Protein AF-A0A423XBN5-F1 (afdb_monomer_lite)

Organism: NCBI:txid1230097

Structure (mmCIF, N/CA/C/O backbone):
data_AF-A0A423XBN5-F1
#
_entry.id   AF-A0A423XBN5-F1
#
loop_
_atom_site.group_PDB
_atom_site.id
_atom_site.type_symbol
_atom_site.label_atom_id
_atom_site.label_alt_id
_atom_site.label_comp_id
_atom_site.label_asym_id
_atom_site.label_entity_id
_atom_site.label_seq_id
_atom_site.pdbx_PDB_ins_code
_atom_site.Cartn_x
_atom_site.Cartn_y
_atom_site.Cartn_z
_atom_site.occupancy
_atom_site.B_iso_or_equiv
_atom_site.auth_seq_id
_atom_site.auth_comp_id
_atom_site.auth_asym_id
_atom_site.auth_atom_id
_atom_site.pdbx_PDB_model_num
ATOM 1 N N . MET A 1 1 ? -10.360 8.831 2.577 1.00 76.94 1 MET A N 1
ATOM 2 C CA . MET A 1 1 ? -9.236 8.070 3.173 1.00 76.94 1 MET A CA 1
ATOM 3 C C . MET A 1 1 ? -9.660 6.626 3.397 1.00 76.94 1 MET A C 1
ATOM 5 O O . MET A 1 1 ? -10.839 6.394 3.630 1.00 76.94 1 MET A O 1
ATOM 9 N N . TYR A 1 2 ? -8.723 5.678 3.339 1.00 84.69 2 TYR A N 1
ATOM 10 C CA . TYR A 1 2 ? -9.009 4.245 3.494 1.00 84.69 2 TYR A CA 1
ATOM 11 C C . TYR A 1 2 ? -9.594 3.878 4.867 1.00 84.69 2 TYR A C 1
ATOM 13 O O . TYR A 1 2 ? -10.543 3.111 4.963 1.00 84.69 2 TYR A O 1
ATOM 21 N N . LEU A 1 3 ? -9.081 4.486 5.938 1.00 85.62 3 LEU A N 1
ATOM 22 C CA . LEU A 1 3 ? -9.581 4.240 7.291 1.00 85.62 3 LEU A CA 1
ATOM 23 C C . LEU A 1 3 ? -11.042 4.691 7.470 1.00 85.62 3 LEU A C 1
ATOM 25 O O . LEU A 1 3 ? -11.821 4.041 8.158 1.00 85.62 3 LEU A O 1
ATOM 29 N N . ARG A 1 4 ? -11.440 5.763 6.777 1.00 86.94 4 ARG A N 1
ATOM 30 C CA . ARG A 1 4 ? -12.827 6.233 6.774 1.00 86.94 4 ARG A CA 1
ATOM 31 C C . ARG A 1 4 ? -13.761 5.229 6.099 1.00 86.94 4 ARG A C 1
ATOM 33 O O . ARG A 1 4 ? -14.793 4.895 6.668 1.00 86.94 4 ARG A O 1
ATOM 40 N N . SER A 1 5 ? -13.374 4.691 4.940 1.00 85.25 5 SER A N 1
ATOM 41 C CA . SER A 1 5 ? -14.196 3.685 4.251 1.00 85.25 5 SER A CA 1
ATOM 42 C C . SER A 1 5 ? -14.297 2.376 5.037 1.00 85.25 5 SER A C 1
ATOM 44 O O . SER A 1 5 ? -15.307 1.682 4.957 1.00 85.25 5 SER A O 1
ATOM 46 N N . LEU A 1 6 ? -13.279 2.065 5.839 1.00 85.50 6 LEU A N 1
ATOM 47 C CA . LEU A 1 6 ? -13.296 0.983 6.817 1.00 85.50 6 LEU A CA 1
ATOM 48 C C . LEU A 1 6 ? -14.379 1.178 7.888 1.00 85.50 6 LEU A C 1
ATOM 50 O O . LEU A 1 6 ? -15.188 0.281 8.118 1.00 85.50 6 LEU A O 1
ATOM 54 N N . VAL A 1 7 ? -14.425 2.361 8.501 1.00 86.31 7 VAL A N 1
ATOM 55 C CA . VAL A 1 7 ? -15.420 2.707 9.530 1.00 86.31 7 VAL A CA 1
ATOM 56 C C . VAL A 1 7 ? -16.837 2.758 8.951 1.00 86.31 7 VAL A C 1
ATOM 58 O O . VAL A 1 7 ? -17.768 2.244 9.566 1.00 86.31 7 VAL A O 1
ATOM 61 N N . GLU A 1 8 ? -17.005 3.313 7.749 1.00 85.81 8 GLU A N 1
ATOM 62 C CA . GLU A 1 8 ? -18.297 3.384 7.050 1.00 85.81 8 GLU A CA 1
ATOM 63 C C . GLU A 1 8 ? -18.864 1.998 6.705 1.00 85.81 8 GLU A C 1
ATOM 65 O O . GLU A 1 8 ? -20.078 1.803 6.700 1.00 85.81 8 GLU A O 1
ATOM 70 N N . GLN A 1 9 ? -17.999 1.019 6.429 1.00 83.25 9 GLN A N 1
ATOM 71 C CA . GLN A 1 9 ? -18.400 -0.357 6.110 1.00 83.25 9 GLN A CA 1
ATOM 72 C C . GLN A 1 9 ? -18.601 -1.235 7.354 1.00 83.25 9 GLN A C 1
ATOM 74 O O . GLN A 1 9 ? -19.059 -2.378 7.231 1.00 83.25 9 GLN A O 1
ATOM 79 N N . CYS A 1 10 ? -18.262 -0.730 8.540 1.00 82.75 10 CYS A N 1
ATOM 80 C CA . CYS A 1 10 ? -18.387 -1.468 9.784 1.00 82.75 10 CYS A CA 1
ATOM 81 C C . CYS A 1 10 ? -19.853 -1.534 10.239 1.00 82.75 10 CYS A C 1
ATOM 83 O O . CYS A 1 10 ? -20.560 -0.529 10.283 1.00 82.75 10 CYS A O 1
ATOM 85 N N . GLN A 1 11 ? -20.313 -2.736 10.594 1.00 81.00 11 GLN A N 1
ATOM 86 C CA . GLN A 1 11 ? -21.672 -2.942 11.110 1.00 81.00 11 GLN A CA 1
ATOM 87 C C . GLN A 1 11 ? -21.771 -2.700 12.620 1.00 81.00 11 GLN A C 1
ATOM 89 O O . GLN A 1 11 ? -22.852 -2.395 13.126 1.00 81.00 11 GLN A O 1
ATOM 94 N N . ALA A 1 12 ? -20.662 -2.852 13.346 1.00 83.06 12 ALA A N 1
ATOM 95 C CA . ALA A 1 12 ? -20.623 -2.630 14.783 1.00 83.06 12 ALA A CA 1
ATOM 96 C C . ALA A 1 12 ? -20.688 -1.122 15.096 1.00 83.06 12 ALA A C 1
ATOM 98 O O . ALA A 1 12 ? -20.141 -0.325 14.333 1.00 83.06 12 ALA A O 1
ATOM 99 N N . PRO A 1 13 ? -21.340 -0.710 16.201 1.00 84.00 13 PRO A N 1
ATOM 100 C CA . PRO A 1 13 ? -21.403 0.688 16.622 1.00 84.00 13 PRO A CA 1
ATOM 101 C C . PRO A 1 13 ? -20.045 1.129 17.185 1.00 84.00 13 PRO A C 1
ATOM 103 O O . PRO A 1 13 ? -19.829 1.137 18.392 1.00 84.00 13 PRO A O 1
ATOM 106 N N . ILE A 1 14 ? -19.118 1.464 16.290 1.00 85.56 14 ILE A N 1
ATOM 107 C CA . ILE A 1 14 ? -17.750 1.878 16.609 1.00 85.56 14 ILE A CA 1
ATOM 108 C C . ILE A 1 14 ? -17.573 3.376 16.338 1.00 85.56 14 ILE A C 1
ATOM 110 O O . ILE A 1 14 ? -18.011 3.882 15.297 1.00 85.56 14 ILE A O 1
ATOM 114 N N . ALA A 1 15 ? -16.894 4.060 17.261 1.00 88.38 15 ALA A N 1
ATOM 115 C CA . ALA A 1 15 ? -16.370 5.412 17.100 1.00 88.38 15 ALA A CA 1
ATOM 116 C C . ALA A 1 15 ? -14.836 5.369 17.086 1.00 88.38 15 ALA A C 1
ATOM 118 O O . ALA A 1 15 ? -14.210 5.033 18.091 1.00 88.38 15 ALA A O 1
ATOM 119 N N . LEU A 1 16 ? -14.229 5.708 15.950 1.00 88.81 16 LEU A N 1
ATOM 120 C CA . LEU A 1 16 ? -12.785 5.678 15.743 1.00 88.81 16 LEU A CA 1
ATOM 121 C C . LEU A 1 16 ? -12.204 7.094 15.835 1.00 88.81 16 LEU A C 1
ATOM 123 O O . LEU A 1 16 ? -12.547 7.966 15.045 1.00 88.81 16 LEU A O 1
ATOM 127 N N . SER A 1 17 ? -11.305 7.328 16.784 1.00 89.38 17 SER A N 1
ATOM 128 C CA . SER A 1 17 ? -10.482 8.536 16.859 1.00 89.38 17 SER A CA 1
ATOM 129 C C . SER A 1 17 ? -9.126 8.264 16.225 1.00 89.38 17 SER A C 1
ATOM 131 O O . SER A 1 17 ? -8.341 7.501 16.782 1.00 89.38 17 SER A O 1
ATOM 133 N N . TYR A 1 18 ? -8.854 8.888 15.087 1.00 89.50 18 TYR A N 1
ATOM 134 C CA . TYR A 1 18 ? -7.586 8.803 14.379 1.00 89.50 18 TYR A CA 1
ATOM 135 C C . TYR A 1 18 ? -6.652 9.942 14.800 1.00 89.50 18 TYR A C 1
ATOM 137 O O . TYR A 1 18 ? -7.002 11.119 14.691 1.00 89.50 18 TYR A O 1
ATOM 145 N N . ILE A 1 19 ? -5.465 9.580 15.278 1.00 88.00 19 ILE A N 1
ATOM 146 C CA . ILE A 1 19 ? -4.375 10.493 15.613 1.00 88.00 19 ILE A CA 1
ATOM 147 C C . ILE A 1 19 ? -3.223 10.175 14.650 1.00 88.00 19 ILE A C 1
ATOM 149 O O . ILE A 1 19 ? -2.601 9.113 14.762 1.00 88.00 19 ILE A O 1
ATOM 153 N N . PRO A 1 20 ? -2.964 11.033 13.652 1.00 85.44 20 PRO A N 1
ATOM 154 C CA . PRO A 1 20 ? -1.831 10.840 12.762 1.00 85.44 20 PRO A CA 1
ATOM 155 C C . PRO A 1 20 ? -0.520 11.085 13.516 1.00 85.44 20 PRO A C 1
ATOM 157 O O . PRO A 1 20 ? -0.489 11.820 14.500 1.00 85.44 20 PRO A O 1
ATOM 160 N N . SER A 1 21 ? 0.572 10.506 13.015 1.00 79.69 21 SER A N 1
ATOM 161 C CA . SER A 1 21 ? 1.914 10.791 13.535 1.00 79.69 21 SER A CA 1
ATOM 162 C C . SER A 1 21 ? 2.190 12.292 13.501 1.00 79.69 21 SER A C 1
ATOM 164 O O . SER A 1 21 ? 1.845 12.948 12.517 1.00 79.69 21 SER A O 1
ATOM 166 N N . GLU A 1 22 ? 2.827 12.826 14.546 1.00 68.25 22 GLU A N 1
ATOM 167 C CA . GLU A 1 22 ? 3.092 14.265 14.719 1.00 68.25 22 GLU A CA 1
ATOM 168 C C . GLU A 1 22 ? 3.771 14.898 13.493 1.00 68.25 22 GLU A C 1
ATOM 170 O O . GLU A 1 22 ? 3.475 16.033 13.123 1.00 68.25 22 GLU A O 1
ATOM 175 N N . ALA A 1 23 ? 4.594 14.124 12.778 1.00 59.12 23 ALA A N 1
ATOM 176 C CA . ALA A 1 23 ? 5.247 14.542 11.538 1.00 59.12 23 ALA A CA 1
ATOM 177 C C . ALA A 1 23 ? 4.274 14.871 10.383 1.00 59.12 23 ALA A C 1
ATOM 179 O O . ALA A 1 23 ? 4.658 15.543 9.429 1.00 59.12 23 ALA A O 1
ATOM 180 N N . ALA A 1 24 ? 3.028 14.394 10.436 1.00 59.25 24 ALA A N 1
ATOM 181 C CA . ALA A 1 24 ? 2.017 14.616 9.405 1.00 59.25 24 ALA A CA 1
ATOM 182 C C . ALA A 1 24 ? 1.193 15.901 9.617 1.00 59.25 24 ALA A C 1
ATOM 184 O O . ALA A 1 24 ? 0.443 16.271 8.717 1.00 59.25 24 ALA A O 1
ATOM 185 N N . GLY A 1 25 ? 1.304 16.577 10.771 1.00 57.03 25 GLY A N 1
ATOM 186 C CA . GLY A 1 25 ? 0.686 17.890 11.029 1.00 57.03 25 GLY A CA 1
ATOM 187 C C . GLY A 1 25 ? -0.851 17.956 10.953 1.00 57.03 25 GLY A C 1
ATOM 188 O O . GLY A 1 25 ? -1.412 19.050 10.983 1.00 57.03 25 GLY A O 1
ATOM 189 N N . LEU A 1 26 ? -1.548 16.820 10.833 1.00 65.88 26 LEU A N 1
ATOM 190 C CA . LEU A 1 26 ? -3.012 16.763 10.811 1.00 65.88 26 LEU A CA 1
ATOM 191 C C . LEU A 1 26 ? -3.579 16.681 12.236 1.00 65.88 26 LEU A C 1
ATOM 193 O O . LEU A 1 26 ? -3.065 15.962 13.088 1.00 65.88 26 LEU A O 1
ATOM 197 N N . GLY A 1 27 ? -4.682 17.393 12.478 1.00 70.88 27 GLY A N 1
ATOM 198 C CA . GLY A 1 27 ? -5.435 17.295 13.728 1.00 70.88 27 GLY A CA 1
ATOM 199 C C . GLY A 1 27 ? -6.127 15.938 13.903 1.00 70.88 27 GLY A C 1
ATOM 200 O O . GLY A 1 27 ? -6.322 15.188 12.945 1.00 70.88 27 GLY A O 1
ATOM 201 N N . LYS A 1 28 ? -6.527 15.639 15.143 1.00 82.00 28 LYS A N 1
ATOM 202 C CA . LYS A 1 28 ? -7.303 14.443 15.500 1.00 82.00 28 LYS A CA 1
ATOM 203 C C . LYS A 1 28 ? -8.601 14.379 14.684 1.00 82.00 28 LYS A C 1
ATOM 205 O O . LYS A 1 28 ? -9.403 15.310 14.731 1.00 82.00 28 LYS A O 1
ATOM 210 N N . GLU A 1 29 ? -8.832 13.270 13.988 1.00 86.00 29 GLU A N 1
ATOM 211 C CA . GLU A 1 29 ? -10.041 13.043 13.187 1.00 86.00 29 GLU A CA 1
ATOM 212 C C . GLU A 1 29 ? -10.951 12.021 13.879 1.00 86.00 29 GLU A C 1
ATOM 214 O O . GLU A 1 29 ? -10.527 10.912 14.200 1.00 86.00 29 GLU A O 1
ATOM 219 N N . LEU A 1 30 ? -12.216 12.379 14.110 1.00 86.06 30 LEU A N 1
ATOM 220 C CA . LEU A 1 30 ? -13.228 11.460 14.632 1.00 86.06 30 LEU A CA 1
ATOM 221 C C . LEU A 1 30 ? -14.049 10.886 13.471 1.00 86.06 30 LEU A C 1
ATOM 223 O O . LEU A 1 30 ? -14.651 11.630 12.700 1.00 86.06 30 LEU A O 1
ATOM 227 N N . MET A 1 31 ? -14.103 9.562 13.375 1.00 87.25 31 MET A N 1
ATOM 228 C CA . MET A 1 31 ? -14.879 8.821 12.386 1.00 87.25 31 MET A CA 1
ATOM 229 C C . MET A 1 31 ? -15.925 7.964 13.101 1.00 87.25 31 MET A C 1
ATOM 231 O O . MET A 1 31 ? -15.601 7.211 14.020 1.00 87.25 31 MET A O 1
ATOM 235 N N . LEU A 1 32 ? -17.183 8.056 12.673 1.00 85.25 32 LEU A N 1
ATOM 236 C CA . LEU A 1 32 ? -18.297 7.313 13.261 1.00 85.25 32 LEU A CA 1
ATOM 237 C C . LEU A 1 32 ? -18.845 6.305 12.255 1.00 85.25 32 LEU A C 1
ATOM 239 O O . LEU A 1 32 ? -19.061 6.633 11.089 1.00 85.25 32 LEU A O 1
ATOM 243 N N . SER A 1 33 ? -19.069 5.075 12.714 1.00 85.56 33 SER A N 1
ATOM 244 C CA . SER A 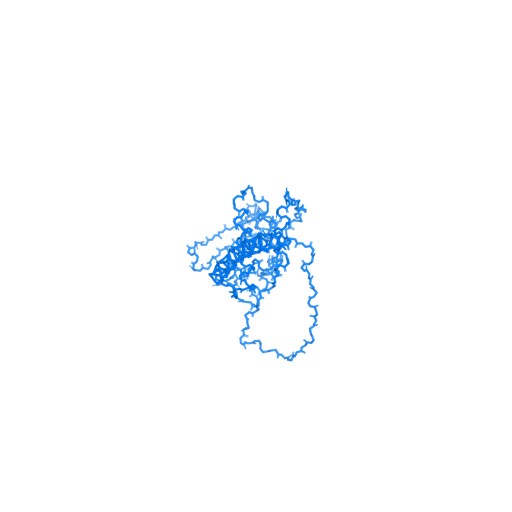1 33 ? -19.767 4.062 11.919 1.00 85.56 33 SER A CA 1
ATOM 245 C C . SER A 1 33 ? -21.254 4.419 11.754 1.00 85.56 33 SER A C 1
ATOM 247 O O . SER A 1 33 ? -21.827 5.093 12.620 1.00 85.56 33 SER A O 1
ATOM 249 N N . PRO A 1 34 ? -21.933 3.931 10.698 1.00 82.94 34 PRO A N 1
ATOM 250 C CA . PRO A 1 34 ? -23.360 4.191 10.491 1.00 82.94 34 PRO A CA 1
ATOM 251 C C . PRO A 1 34 ? -24.216 3.751 11.687 1.00 82.94 34 PRO A C 1
ATOM 253 O O . PRO A 1 34 ? -25.130 4.460 12.104 1.00 82.94 34 PRO A O 1
ATOM 256 N N . SER A 1 35 ? -23.868 2.612 12.293 1.00 79.50 35 SER A N 1
ATOM 257 C CA . SER A 1 35 ? -24.536 2.081 13.483 1.00 79.50 35 SER A CA 1
ATOM 258 C C . SER A 1 35 ? -24.299 2.939 14.731 1.00 79.50 35 SER A C 1
ATOM 260 O O . SER A 1 35 ? -25.193 3.033 15.570 1.00 79.50 35 SER A O 1
ATOM 262 N N . ALA A 1 36 ? -23.134 3.587 14.859 1.00 79.12 36 ALA A N 1
ATOM 263 C CA . ALA A 1 36 ? -22.848 4.499 15.968 1.00 79.12 36 ALA A CA 1
ATOM 264 C C . ALA A 1 36 ? -23.646 5.808 15.866 1.00 79.12 36 ALA A C 1
ATOM 266 O O . ALA A 1 36 ? -24.116 6.294 16.885 1.00 79.12 36 ALA A O 1
ATOM 267 N N . ASN A 1 37 ? -23.881 6.328 14.654 1.00 75.38 37 ASN A N 1
ATOM 268 C CA . ASN A 1 37 ? -24.710 7.528 14.459 1.00 75.38 37 ASN A CA 1
ATOM 269 C C . ASN A 1 37 ? -26.179 7.321 14.863 1.00 75.38 37 ASN A C 1
ATOM 271 O O . ASN A 1 37 ? -26.868 8.279 15.195 1.00 75.38 37 ASN A O 1
ATOM 275 N N . SER A 1 38 ? -26.666 6.078 14.814 1.00 70.75 38 SER A N 1
ATOM 276 C CA . SER A 1 38 ? -28.059 5.737 15.134 1.00 70.75 38 SER A CA 1
ATOM 277 C C . SER A 1 38 ? -28.329 5.479 16.622 1.00 70.75 38 SER A C 1
ATOM 279 O O . SER A 1 38 ? -29.489 5.421 17.026 1.00 70.75 38 SER A O 1
ATOM 281 N N . LYS A 1 39 ? -27.285 5.302 17.441 1.00 69.00 39 LYS A N 1
ATOM 282 C CA . LYS A 1 39 ? -27.403 4.960 18.866 1.00 69.00 39 LYS A CA 1
ATOM 283 C C . LYS A 1 39 ? -27.000 6.143 19.749 1.00 69.00 39 LYS A C 1
ATOM 285 O O . LYS A 1 39 ? -26.060 6.862 19.432 1.00 69.00 39 LYS A O 1
ATOM 290 N N . GLN A 1 40 ? -27.681 6.313 20.885 1.00 59.09 40 GLN A N 1
ATOM 291 C CA . GLN A 1 40 ? -27.188 7.168 21.972 1.00 59.09 40 GLN A CA 1
ATOM 292 C C . GLN A 1 40 ? -25.891 6.581 22.570 1.00 59.09 40 GLN A C 1
ATOM 294 O O . GLN A 1 40 ? -25.678 5.368 22.529 1.00 59.09 40 GLN A O 1
ATOM 299 N N . ASP A 1 41 ? -25.032 7.464 23.098 1.00 62.28 41 ASP A N 1
ATOM 300 C CA . ASP A 1 41 ? -23.603 7.274 23.447 1.00 62.28 41 ASP A CA 1
ATOM 301 C C . ASP A 1 41 ? -23.287 6.045 24.338 1.00 62.28 41 ASP A C 1
ATOM 303 O O . ASP A 1 41 ? -22.158 5.562 24.350 1.00 62.28 41 ASP A O 1
ATOM 307 N N . ASP A 1 42 ? -24.284 5.476 25.022 1.00 64.75 42 ASP A N 1
ATOM 308 C CA . ASP A 1 42 ? -24.138 4.363 25.976 1.00 64.75 42 ASP A CA 1
ATOM 309 C C . ASP A 1 42 ? -23.813 2.999 25.319 1.00 64.75 42 ASP A C 1
ATOM 311 O O . ASP A 1 42 ? -23.352 2.063 25.966 1.00 64.75 42 ASP A O 1
ATOM 315 N N . GLY A 1 43 ? -24.011 2.872 24.000 1.00 70.12 43 GLY A N 1
ATOM 316 C CA . GLY A 1 43 ? -23.764 1.632 23.247 1.00 70.12 43 GLY A CA 1
ATOM 317 C C . GLY A 1 43 ? -22.607 1.683 22.245 1.00 70.12 43 GLY A C 1
ATOM 318 O O . GLY A 1 43 ? -22.480 0.756 21.439 1.00 70.12 43 GLY A O 1
ATOM 319 N N . VAL A 1 44 ? -21.823 2.767 22.223 1.00 81.19 44 VAL A N 1
ATOM 320 C CA . VAL A 1 44 ? -20.811 3.017 21.184 1.00 81.19 44 VAL A CA 1
ATOM 321 C C . VAL A 1 44 ? -19.416 2.627 21.672 1.00 81.19 44 VAL A C 1
ATOM 323 O O . VAL A 1 44 ? -18.864 3.201 22.610 1.00 81.19 44 VAL A O 1
ATOM 326 N N . GLU A 1 45 ? -18.801 1.660 20.997 1.00 86.88 45 GLU A N 1
ATOM 327 C CA . GLU A 1 45 ? -17.443 1.222 21.294 1.00 86.88 45 GLU A CA 1
ATOM 328 C C . GLU A 1 45 ? -16.425 2.245 20.753 1.00 86.88 45 GLU A C 1
ATOM 330 O O . GLU A 1 45 ? -16.262 2.413 19.543 1.00 86.88 45 GLU A O 1
ATOM 335 N N . LYS A 1 46 ? -15.716 2.938 21.652 1.00 87.81 46 LYS A N 1
ATOM 336 C CA . LYS A 1 46 ? -14.693 3.935 21.295 1.00 87.81 46 LYS A CA 1
ATOM 337 C C . LYS A 1 46 ? -13.330 3.261 21.077 1.00 87.81 46 LYS A C 1
ATOM 339 O O . LYS A 1 46 ? -12.855 2.527 21.944 1.00 87.81 46 LYS A O 1
ATOM 344 N N . ILE A 1 47 ? -12.703 3.521 19.928 1.00 88.56 47 ILE A N 1
ATOM 345 C CA . ILE A 1 47 ? -11.359 3.060 19.555 1.00 88.56 47 ILE A CA 1
ATOM 346 C C . ILE A 1 47 ? -10.505 4.284 19.235 1.00 88.56 47 ILE A C 1
ATOM 348 O O . ILE A 1 47 ? -10.845 5.084 18.372 1.00 88.56 47 ILE A O 1
ATOM 352 N N . ILE A 1 48 ? -9.373 4.420 19.911 1.00 89.44 48 ILE A N 1
ATOM 353 C CA . ILE A 1 48 ? -8.318 5.372 19.556 1.00 89.44 48 ILE A CA 1
ATOM 354 C C . ILE A 1 48 ? -7.264 4.626 18.747 1.00 89.44 48 ILE A C 1
ATOM 356 O O . ILE A 1 48 ? -6.750 3.607 19.219 1.00 89.44 48 ILE A O 1
ATOM 360 N N . PHE A 1 49 ? -6.992 5.134 17.548 1.00 90.06 49 PHE A N 1
ATOM 361 C CA . PHE A 1 49 ? -5.957 4.676 16.634 1.00 90.06 49 PHE A CA 1
ATOM 362 C C . PHE A 1 49 ? -4.920 5.781 16.475 1.00 90.06 49 PHE A C 1
ATOM 364 O O . PHE A 1 49 ? -5.234 6.864 15.982 1.00 90.06 49 PHE A O 1
ATOM 371 N N . GLU A 1 50 ? -3.693 5.493 16.872 1.00 90.69 50 GLU A N 1
ATOM 372 C CA . GLU A 1 50 ? -2.588 6.438 16.871 1.00 90.69 50 GLU A CA 1
ATOM 373 C C . GLU A 1 50 ? -1.426 5.879 16.052 1.00 90.69 50 GLU A C 1
ATOM 375 O O . GLU A 1 50 ? -1.031 4.723 16.214 1.00 90.69 50 GLU A O 1
ATOM 380 N N . VAL A 1 51 ? -0.876 6.694 15.152 1.00 90.38 51 VAL A N 1
ATOM 381 C CA . VAL A 1 51 ? 0.312 6.330 14.371 1.00 90.38 51 VAL A CA 1
ATOM 382 C C . VAL A 1 51 ? 1.543 6.897 15.064 1.00 90.38 51 VAL A C 1
ATOM 384 O O . VAL A 1 51 ? 1.775 8.100 15.026 1.00 90.38 51 VAL A O 1
ATOM 387 N N . LEU A 1 52 ? 2.359 6.028 15.654 1.00 88.00 52 LEU A N 1
ATOM 388 C CA . LEU A 1 52 ? 3.574 6.421 16.370 1.00 88.00 52 LEU A CA 1
ATOM 389 C C . LEU A 1 52 ? 4.709 6.751 15.393 1.00 88.00 52 LEU A C 1
ATOM 391 O O . LEU A 1 52 ? 5.411 7.744 15.560 1.00 88.00 52 LEU A O 1
ATOM 395 N N . ALA A 1 53 ? 4.861 5.948 14.336 1.00 86.94 53 ALA A N 1
ATOM 396 C CA . ALA A 1 53 ? 5.935 6.101 13.359 1.00 86.94 53 ALA A CA 1
ATOM 397 C C . ALA A 1 53 ? 5.386 6.315 11.936 1.00 86.94 53 ALA A C 1
ATOM 399 O O . ALA A 1 53 ? 4.610 5.486 11.454 1.00 86.94 53 ALA A O 1
ATOM 400 N N . PRO A 1 54 ? 5.851 7.338 11.188 1.00 85.50 54 PRO A N 1
ATOM 401 C CA . PRO A 1 54 ? 5.437 7.559 9.797 1.00 85.50 54 PRO A CA 1
ATOM 402 C C . PRO A 1 54 ? 5.750 6.384 8.858 1.00 85.50 54 PRO A C 1
ATOM 404 O O . PRO A 1 54 ? 5.089 6.216 7.834 1.00 85.50 54 PRO A O 1
ATOM 407 N N . ALA A 1 55 ? 6.725 5.540 9.217 1.00 85.31 55 ALA A N 1
ATOM 408 C CA . ALA A 1 55 ? 7.056 4.320 8.480 1.00 85.31 55 ALA A CA 1
ATOM 409 C C . ALA A 1 55 ? 5.864 3.352 8.357 1.00 85.31 55 ALA A C 1
ATOM 411 O O . ALA A 1 55 ? 5.824 2.550 7.427 1.00 85.31 55 ALA A O 1
ATOM 412 N N . PHE A 1 56 ? 4.867 3.449 9.245 1.00 87.56 56 PHE A N 1
ATOM 413 C CA . PHE A 1 56 ? 3.621 2.694 9.135 1.00 87.56 56 PHE A CA 1
ATOM 414 C C . PHE A 1 56 ? 2.953 2.869 7.763 1.00 87.56 56 PHE A C 1
ATOM 416 O O . PHE A 1 56 ? 2.530 1.887 7.155 1.00 87.56 56 PHE A O 1
ATOM 423 N N . TYR A 1 57 ? 2.896 4.098 7.236 1.00 87.12 57 TYR A N 1
ATOM 424 C CA . TYR A 1 57 ? 2.166 4.390 5.999 1.00 87.12 57 TYR A CA 1
ATOM 425 C C . TYR A 1 57 ? 2.747 3.671 4.780 1.00 87.12 57 TYR A C 1
ATOM 427 O O . TYR A 1 57 ? 2.000 3.235 3.906 1.00 87.12 57 TYR A O 1
ATOM 435 N N . THR A 1 58 ? 4.073 3.537 4.717 1.00 87.44 58 THR A N 1
ATOM 436 C CA . THR A 1 58 ? 4.744 2.821 3.629 1.00 87.44 58 THR A CA 1
ATOM 437 C C . THR A 1 58 ? 4.683 1.316 3.855 1.00 87.44 58 THR A C 1
ATOM 439 O O . THR A 1 58 ? 4.323 0.584 2.935 1.00 87.44 58 THR A O 1
ATOM 442 N N . ARG A 1 59 ? 4.943 0.851 5.085 1.00 86.94 59 ARG A N 1
ATOM 443 C CA . ARG A 1 59 ? 4.923 -0.575 5.457 1.00 86.94 59 ARG A CA 1
ATOM 444 C C . ARG A 1 59 ? 3.556 -1.219 5.251 1.00 86.94 59 ARG A C 1
ATOM 446 O O . ARG A 1 59 ? 3.493 -2.359 4.803 1.00 86.94 59 ARG A O 1
ATOM 453 N N . PHE A 1 60 ? 2.468 -0.490 5.500 1.00 87.75 60 PHE A N 1
ATOM 454 C CA . PHE A 1 60 ? 1.105 -1.007 5.360 1.00 87.75 60 PHE A CA 1
ATOM 455 C C . PHE A 1 60 ? 0.825 -1.594 3.960 1.00 87.75 60 PHE A C 1
ATOM 457 O O . PHE A 1 60 ? 0.170 -2.625 3.836 1.00 87.75 60 PHE A O 1
ATOM 464 N N . VAL A 1 61 ? 1.387 -0.994 2.902 1.00 87.00 61 VAL A N 1
ATOM 465 C CA . VAL A 1 61 ? 1.205 -1.413 1.495 1.00 87.00 61 VAL A CA 1
ATOM 466 C C . VAL A 1 61 ? 1.798 -2.799 1.198 1.00 87.00 61 VAL A C 1
ATOM 468 O O . VAL A 1 61 ? 1.318 -3.525 0.317 1.00 87.00 61 VAL A O 1
ATOM 471 N N . PHE A 1 62 ? 2.836 -3.182 1.940 1.00 84.88 62 PHE A N 1
ATOM 472 C CA . PHE A 1 62 ? 3.544 -4.447 1.764 1.00 84.88 62 PHE A CA 1
ATOM 473 C C . PHE A 1 62 ? 2.799 -5.644 2.364 1.00 84.88 62 PHE A C 1
ATOM 475 O O . PHE A 1 62 ? 3.116 -6.789 2.041 1.00 84.88 62 PHE A O 1
ATOM 482 N N . TYR A 1 63 ? 1.792 -5.413 3.206 1.00 83.31 63 TYR A N 1
ATOM 483 C CA . TYR A 1 63 ? 0.970 -6.487 3.749 1.00 83.31 63 TYR A CA 1
ATOM 484 C C . TYR A 1 63 ? -0.133 -6.899 2.768 1.00 83.31 63 TYR A C 1
ATOM 486 O O . TYR A 1 63 ? -0.736 -6.077 2.076 1.00 83.31 63 TYR A O 1
ATOM 494 N N . ALA A 1 64 ? -0.410 -8.204 2.709 1.00 80.06 64 ALA A N 1
ATOM 495 C CA . ALA A 1 64 ? -1.486 -8.743 1.877 1.00 80.06 64 ALA A CA 1
ATOM 496 C C . ALA A 1 64 ? -2.864 -8.568 2.536 1.00 80.06 64 ALA A C 1
ATOM 498 O O . ALA A 1 64 ? -3.850 -8.312 1.848 1.00 80.06 64 ALA A O 1
ATOM 499 N N . HIS A 1 65 ? -2.919 -8.665 3.867 1.00 81.56 65 HIS A N 1
ATOM 500 C CA . HIS A 1 65 ? -4.150 -8.604 4.648 1.00 81.56 65 HIS A CA 1
ATOM 501 C C . HIS A 1 65 ? -4.097 -7.462 5.659 1.00 81.56 65 HIS A C 1
ATOM 503 O O . HIS A 1 65 ? -3.118 -7.340 6.394 1.00 81.56 65 HIS A O 1
ATOM 509 N N . ASP A 1 66 ? -5.183 -6.689 5.764 1.00 84.25 66 ASP A N 1
ATOM 510 C CA . ASP A 1 66 ? -5.282 -5.599 6.744 1.00 84.25 66 ASP A CA 1
ATOM 511 C C . ASP A 1 66 ? -5.062 -6.105 8.174 1.00 84.25 66 ASP A C 1
ATOM 513 O O . ASP A 1 66 ? -4.306 -5.512 8.931 1.00 84.25 66 ASP A O 1
ATOM 517 N N . LEU A 1 67 ? -5.706 -7.219 8.548 1.00 83.69 67 LEU A N 1
ATOM 518 C CA . LEU A 1 67 ? -5.590 -7.798 9.891 1.00 83.69 67 LEU A CA 1
ATOM 519 C C . LEU A 1 67 ? -4.138 -8.130 10.234 1.00 83.69 67 LEU A C 1
ATOM 521 O O . LEU A 1 67 ? -3.658 -7.759 11.302 1.00 83.69 67 LEU A O 1
ATOM 525 N N . GLU A 1 68 ? -3.432 -8.788 9.312 1.00 82.88 68 GLU A N 1
ATOM 526 C CA . GLU A 1 68 ? -2.015 -9.099 9.492 1.00 82.88 68 GLU A CA 1
ATOM 527 C C . GLU A 1 68 ? -1.184 -7.819 9.615 1.00 82.88 68 GLU A C 1
ATOM 529 O O . GLU A 1 68 ? -0.334 -7.744 10.502 1.00 82.88 68 GLU A O 1
ATOM 534 N N . ALA A 1 69 ? -1.462 -6.811 8.783 1.00 85.44 69 ALA A N 1
ATOM 535 C CA . ALA A 1 69 ? -0.789 -5.518 8.827 1.00 85.44 69 ALA A CA 1
ATOM 536 C C . ALA A 1 69 ? -0.947 -4.860 10.200 1.00 85.44 69 ALA A C 1
ATOM 538 O O . ALA A 1 69 ? 0.042 -4.552 10.856 1.00 85.44 69 ALA A O 1
ATOM 539 N N . PHE A 1 70 ? -2.183 -4.706 10.680 1.00 87.25 70 PHE A N 1
ATOM 540 C CA . PHE A 1 70 ? -2.455 -4.053 11.957 1.00 87.25 70 PHE A CA 1
ATOM 541 C C . PHE A 1 70 ? -1.866 -4.826 13.139 1.00 87.25 70 PHE A C 1
ATOM 543 O O . PHE A 1 70 ? -1.241 -4.214 13.999 1.00 87.25 70 PHE A O 1
ATOM 550 N N . PHE A 1 71 ? -2.001 -6.154 13.198 1.00 86.25 71 PHE A N 1
ATOM 551 C CA . PHE A 1 71 ? -1.439 -6.921 14.315 1.00 86.25 71 PHE A CA 1
ATOM 552 C C . PHE A 1 71 ? 0.092 -6.955 14.303 1.00 86.25 71 PHE A C 1
ATOM 554 O O . PHE A 1 71 ? 0.701 -6.850 15.369 1.00 86.25 71 PHE A O 1
ATOM 561 N N . SER A 1 72 ? 0.714 -7.068 13.127 1.00 84.25 72 SER A N 1
ATOM 562 C CA . SER A 1 72 ? 2.178 -7.051 13.006 1.00 84.25 72 SER A CA 1
ATOM 563 C C . SER A 1 72 ? 2.742 -5.674 13.353 1.00 84.25 72 SER A C 1
ATOM 565 O O . SER A 1 72 ? 3.725 -5.569 14.083 1.00 84.25 72 SER A O 1
ATOM 567 N N . GLU A 1 73 ? 2.099 -4.602 12.897 1.00 88.12 73 GLU A N 1
ATOM 568 C CA . GLU A 1 73 ? 2.537 -3.236 13.185 1.00 88.12 73 GLU A CA 1
ATOM 569 C C . GLU A 1 73 ? 2.272 -2.821 14.642 1.00 88.12 73 GLU A C 1
ATOM 571 O O . GLU A 1 73 ? 3.085 -2.103 15.218 1.00 88.12 73 GLU A O 1
ATOM 576 N N . LEU A 1 74 ? 1.202 -3.327 15.269 1.00 86.06 74 LEU A N 1
ATOM 577 C CA . LEU A 1 74 ? 0.888 -3.088 16.683 1.00 86.06 74 LEU A CA 1
ATOM 578 C C . LEU A 1 74 ? 1.817 -3.858 17.634 1.00 86.06 74 LEU A C 1
ATOM 580 O O . LEU A 1 74 ? 2.259 -3.302 18.632 1.00 86.06 74 LEU A O 1
ATOM 584 N N . ARG A 1 75 ? 2.066 -5.150 17.370 1.00 83.31 75 ARG A N 1
ATOM 585 C CA . ARG A 1 75 ? 2.770 -6.041 18.314 1.00 83.31 75 ARG A CA 1
ATOM 586 C C . ARG A 1 75 ? 4.246 -6.247 18.009 1.00 83.31 75 ARG A C 1
ATOM 588 O O . ARG A 1 75 ? 5.017 -6.445 18.938 1.00 83.31 75 ARG A O 1
ATOM 595 N N . GLU A 1 76 ? 4.624 -6.297 16.734 1.00 80.38 76 GLU A N 1
ATOM 596 C CA . GLU A 1 76 ? 6.003 -6.607 16.339 1.00 80.38 76 GLU A CA 1
ATOM 597 C C . GLU A 1 76 ? 6.797 -5.332 16.060 1.00 80.38 76 GLU A C 1
ATOM 599 O O . GLU A 1 76 ? 7.911 -5.181 16.545 1.00 80.38 76 GLU A O 1
ATOM 604 N N . SER A 1 77 ? 6.228 -4.416 15.272 1.00 78.62 77 SER A N 1
ATOM 605 C CA . SER A 1 77 ? 6.945 -3.223 14.797 1.00 78.62 77 SER A CA 1
ATOM 606 C C . SER A 1 77 ? 6.710 -1.983 15.665 1.00 78.62 77 SER A C 1
ATOM 608 O O . SER A 1 77 ? 7.440 -1.007 15.518 1.00 78.62 77 SER A O 1
ATOM 610 N N . CYS A 1 78 ? 5.705 -2.017 16.549 1.00 83.25 78 CYS A N 1
ATOM 611 C CA . CYS A 1 78 ? 5.298 -0.924 17.440 1.00 83.25 78 CYS A CA 1
ATOM 612 C C . CYS A 1 78 ? 5.170 0.440 16.733 1.00 83.25 78 CYS A C 1
ATOM 614 O O . CYS A 1 78 ? 5.492 1.481 17.301 1.00 83.25 78 CYS A O 1
ATOM 616 N N . THR A 1 79 ? 4.720 0.449 15.475 1.00 85.94 79 THR A N 1
ATOM 617 C CA . THR A 1 79 ? 4.575 1.684 14.682 1.00 85.94 79 THR A CA 1
ATOM 618 C C . THR A 1 79 ? 3.214 2.344 14.876 1.00 85.94 79 THR A C 1
ATOM 620 O O . THR A 1 79 ? 3.039 3.510 14.517 1.00 85.94 79 THR A O 1
ATOM 623 N N . ILE A 1 80 ? 2.261 1.614 15.458 1.00 89.75 80 ILE A N 1
ATOM 624 C CA . ILE A 1 80 ? 0.909 2.073 15.771 1.00 89.75 80 ILE A CA 1
ATOM 625 C C . ILE A 1 80 ? 0.541 1.706 17.207 1.00 89.75 80 ILE A C 1
ATOM 627 O O . ILE A 1 80 ? 0.997 0.696 17.739 1.00 89.75 80 ILE A O 1
ATOM 631 N N . SER A 1 81 ? -0.330 2.509 17.805 1.00 87.31 81 SER A N 1
ATOM 632 C CA . SER A 1 81 ? -0.956 2.270 19.101 1.00 87.31 81 SER A CA 1
ATOM 633 C C . SER A 1 81 ? -2.469 2.204 18.915 1.00 87.31 81 SER A C 1
ATOM 635 O O . SER A 1 81 ? -3.081 3.056 18.265 1.00 87.31 81 SER A O 1
ATOM 637 N N . VAL A 1 82 ? -3.087 1.156 19.461 1.00 88.44 82 VAL A N 1
ATOM 638 C CA . VAL A 1 82 ? -4.540 0.972 19.430 1.00 88.44 82 VAL A CA 1
ATOM 639 C C . VAL A 1 82 ? -5.027 0.653 20.833 1.00 88.44 82 VAL A C 1
ATOM 641 O O . VAL A 1 82 ? -4.717 -0.399 21.384 1.00 88.44 82 VAL A O 1
ATOM 644 N N . SER A 1 83 ? -5.837 1.552 21.386 1.00 86.44 83 SER A N 1
ATOM 645 C CA . SER A 1 83 ? -6.401 1.437 22.745 1.00 86.44 83 SER A CA 1
ATOM 646 C C . SER A 1 83 ? -7.186 0.139 22.994 1.00 86.44 83 SER A C 1
ATOM 648 O O . SER A 1 83 ? -7.021 -0.486 24.036 1.00 86.44 83 SER A O 1
ATOM 650 N N . ARG A 1 84 ? -8.040 -0.283 22.048 1.00 85.44 84 ARG A N 1
ATOM 651 C CA . ARG A 1 84 ? -8.856 -1.510 22.141 1.00 85.44 84 ARG A CA 1
ATOM 652 C C . ARG A 1 84 ? -8.613 -2.422 20.942 1.00 85.44 84 ARG A C 1
ATOM 654 O O . ARG A 1 84 ? -9.431 -2.498 20.025 1.00 85.44 84 ARG A O 1
ATOM 661 N N . ALA A 1 85 ? -7.477 -3.117 20.954 1.00 83.31 85 ALA A N 1
ATOM 662 C CA . ALA A 1 85 ? -7.086 -4.031 19.880 1.00 83.31 85 ALA A CA 1
ATOM 663 C C . ALA A 1 85 ? -8.085 -5.187 19.662 1.00 83.31 85 ALA A C 1
ATOM 665 O O . ALA A 1 85 ? -8.224 -5.667 18.539 1.00 83.31 85 ALA A O 1
ATOM 666 N N . ASP A 1 86 ? -8.844 -5.574 20.692 1.00 84.56 86 ASP A N 1
ATOM 667 C CA . ASP A 1 86 ? -9.869 -6.631 20.621 1.00 84.56 86 ASP A CA 1
ATOM 668 C C . ASP A 1 86 ? -11.014 -6.296 19.652 1.00 84.56 86 ASP A C 1
ATOM 670 O O . ASP A 1 86 ? -11.738 -7.177 19.187 1.00 84.56 86 ASP A O 1
ATOM 674 N N . LEU A 1 87 ? -11.182 -5.010 19.330 1.00 83.94 87 LEU A N 1
ATOM 675 C CA . LEU A 1 87 ? -12.222 -4.513 18.436 1.00 83.94 87 LEU A CA 1
ATOM 676 C C . LEU A 1 87 ? -11.742 -4.339 16.988 1.00 83.94 87 LEU A C 1
ATOM 678 O O . LEU A 1 87 ? -12.570 -4.168 16.093 1.00 83.94 87 LEU A O 1
ATOM 682 N N . LEU A 1 88 ? -10.431 -4.438 16.727 1.00 83.06 88 LEU A N 1
ATOM 683 C CA . LEU A 1 88 ? -9.873 -4.370 15.370 1.00 83.06 88 LEU A CA 1
ATOM 684 C C . LEU A 1 88 ? -10.468 -5.429 14.435 1.00 83.06 88 LEU A C 1
ATOM 686 O O . LEU A 1 88 ? -10.834 -5.070 13.316 1.00 83.06 88 LEU A O 1
ATOM 690 N N . PRO A 1 89 ? -10.651 -6.698 14.854 1.00 83.94 89 PRO A N 1
ATOM 691 C CA . PRO A 1 89 ? -11.332 -7.672 14.018 1.00 83.94 89 PRO A CA 1
ATOM 692 C C . PRO A 1 89 ? -12.730 -7.205 13.612 1.00 83.94 8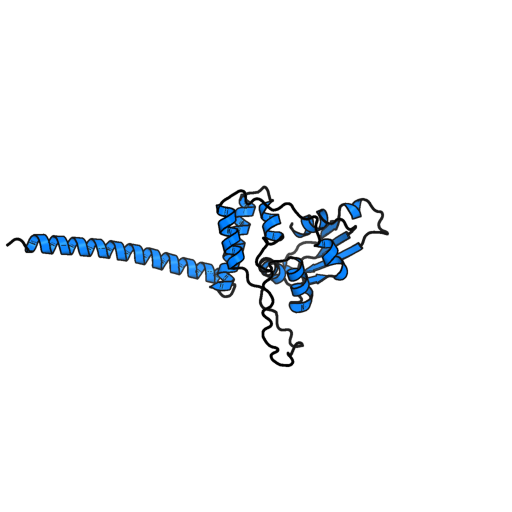9 PRO A C 1
ATOM 694 O O . PRO A 1 89 ? -13.069 -7.296 12.440 1.00 83.94 89 PRO A O 1
ATOM 697 N N . LYS A 1 90 ? -13.519 -6.619 14.523 1.00 83.50 90 LYS A N 1
ATOM 698 C CA . LYS A 1 90 ? -14.870 -6.119 14.203 1.00 83.50 90 LYS A CA 1
ATOM 699 C C . LYS A 1 90 ? -14.854 -4.961 13.198 1.00 83.50 90 LYS A C 1
ATOM 701 O O . LYS A 1 90 ? -15.778 -4.836 12.398 1.00 83.50 90 LYS A O 1
ATOM 706 N N . LEU A 1 91 ? -13.815 -4.125 13.230 1.00 81.06 91 LEU A N 1
ATOM 707 C CA . LEU A 1 91 ? -13.623 -3.032 12.274 1.00 81.06 91 LEU A CA 1
ATOM 708 C C . LEU A 1 91 ? -13.231 -3.551 10.878 1.00 81.06 91 LEU A C 1
ATOM 710 O O . LEU A 1 91 ? -13.641 -2.989 9.866 1.00 81.06 91 LEU A O 1
ATOM 714 N N . LEU A 1 92 ? -12.439 -4.624 10.826 1.00 78.81 92 LEU A N 1
ATOM 715 C CA . LEU A 1 92 ? -11.831 -5.152 9.600 1.00 78.81 92 LEU A CA 1
ATOM 716 C C . LEU A 1 92 ? -12.636 -6.290 8.955 1.00 78.81 92 LEU A C 1
ATOM 718 O O . LEU A 1 92 ? -12.518 -6.508 7.748 1.00 78.81 92 LEU A O 1
ATOM 722 N N . PHE A 1 93 ? -13.476 -6.994 9.720 1.00 73.62 93 PHE A N 1
ATOM 723 C CA . PHE A 1 93 ? -14.467 -7.942 9.211 1.00 73.62 93 PHE A CA 1
ATOM 724 C C . PHE A 1 93 ? -15.625 -7.169 8.581 1.00 73.62 93 PHE A C 1
ATOM 726 O O . PHE A 1 93 ? -16.658 -6.886 9.187 1.00 73.62 93 PHE A O 1
ATOM 733 N N . ARG A 1 94 ? -15.406 -6.787 7.327 1.00 68.75 94 ARG A N 1
ATOM 734 C CA . ARG A 1 94 ? -16.377 -6.080 6.496 1.00 68.75 94 ARG A CA 1
ATOM 735 C C . ARG A 1 94 ? -17.399 -7.055 5.924 1.00 68.75 94 ARG A C 1
ATOM 737 O O . ARG A 1 94 ? -17.174 -8.265 5.871 1.00 68.75 94 ARG A O 1
ATOM 744 N N . ARG A 1 95 ? -18.507 -6.511 5.408 1.00 58.62 95 ARG A N 1
ATOM 745 C CA . ARG A 1 95 ? -19.353 -7.264 4.469 1.00 58.62 95 ARG A CA 1
ATOM 746 C C . ARG A 1 95 ? -18.463 -7.793 3.340 1.00 58.62 95 ARG A C 1
ATOM 748 O O . ARG A 1 95 ? -17.641 -7.013 2.857 1.00 58.62 95 ARG A O 1
ATOM 755 N N . PRO A 1 96 ? -18.608 -9.066 2.925 1.00 52.91 96 PRO A N 1
ATOM 756 C CA . PRO A 1 96 ? -17.844 -9.605 1.813 1.00 52.91 96 PRO A CA 1
ATOM 757 C C . PRO A 1 96 ? -18.110 -8.726 0.599 1.00 52.91 96 PRO A C 1
ATOM 759 O O . PRO A 1 96 ? -19.213 -8.678 0.056 1.00 52.91 96 PRO A O 1
ATOM 762 N N . THR A 1 97 ? -17.106 -7.944 0.235 1.00 49.97 97 THR A N 1
ATOM 763 C CA . THR A 1 97 ? -17.177 -7.066 -0.909 1.00 49.97 97 THR A CA 1
ATOM 764 C C . THR A 1 97 ? -17.175 -7.942 -2.148 1.00 49.97 97 THR A C 1
ATOM 766 O O . THR A 1 97 ? -16.296 -8.788 -2.310 1.00 49.97 97 THR A O 1
ATOM 769 N N . THR A 1 98 ? -18.187 -7.756 -2.996 1.00 49.00 98 THR A N 1
ATOM 770 C CA . THR A 1 98 ? -18.313 -8.405 -4.304 1.00 49.00 98 THR A CA 1
ATOM 771 C C . THR A 1 98 ? -16.965 -8.409 -5.013 1.00 49.00 98 THR A C 1
ATOM 773 O O . THR A 1 98 ? -16.277 -7.377 -5.029 1.00 49.00 98 THR A O 1
ATOM 776 N N . ALA A 1 99 ? -16.587 -9.591 -5.514 1.00 50.38 99 ALA A N 1
ATOM 777 C CA . ALA A 1 99 ? -15.335 -9.830 -6.214 1.00 50.38 99 ALA A CA 1
ATOM 778 C C . ALA A 1 99 ? -15.126 -8.705 -7.228 1.00 50.38 99 ALA A C 1
ATOM 780 O O . ALA A 1 99 ? -15.980 -8.462 -8.077 1.00 50.38 99 ALA A O 1
ATOM 781 N N . LEU A 1 100 ? -14.048 -7.944 -7.046 1.00 53.44 100 LEU A N 1
ATOM 782 C CA . LEU A 1 100 ? -13.740 -6.842 -7.937 1.00 53.44 100 LEU A CA 1
ATOM 783 C C . LEU A 1 100 ? -13.487 -7.401 -9.333 1.00 53.44 100 LEU A C 1
ATOM 785 O O . LEU A 1 100 ? -12.501 -8.103 -9.548 1.00 53.44 100 LEU A O 1
ATOM 789 N N . GLU A 1 101 ? -14.349 -7.043 -10.275 1.00 53.25 101 GLU A N 1
ATOM 790 C CA . GLU A 1 101 ? -14.048 -7.179 -11.689 1.00 53.25 101 GLU A CA 1
ATOM 791 C C . GLU A 1 101 ? -12.954 -6.163 -12.026 1.00 53.25 101 GLU A C 1
ATOM 793 O O . GLU A 1 101 ? -13.148 -4.947 -11.935 1.00 53.25 101 GLU A O 1
ATOM 798 N N . ALA A 1 102 ? -11.758 -6.653 -12.349 1.00 54.59 102 ALA A N 1
ATOM 799 C CA . ALA A 1 102 ? -10.700 -5.820 -12.896 1.00 54.59 102 ALA A CA 1
ATOM 800 C C . ALA A 1 102 ? -11.171 -5.298 -14.261 1.00 54.59 102 ALA A C 1
ATOM 802 O O . ALA A 1 102 ? -11.039 -5.975 -15.274 1.00 54.59 102 ALA A O 1
ATOM 803 N N . GLY A 1 103 ? -11.749 -4.095 -14.288 1.00 60.19 103 GLY A N 1
ATOM 804 C CA . GLY A 1 103 ? -12.345 -3.518 -15.498 1.00 60.19 103 GLY A CA 1
ATOM 805 C C . GLY A 1 103 ? -11.350 -3.201 -16.624 1.00 60.19 103 GLY A C 1
ATOM 806 O O . GLY A 1 103 ? -11.770 -2.767 -17.692 1.00 60.19 103 GLY A O 1
ATOM 807 N N . SER A 1 104 ? -10.037 -3.381 -16.417 1.00 71.12 104 SER A N 1
ATOM 808 C CA . SER A 1 104 ? -9.015 -3.142 -17.441 1.00 71.12 104 SER A CA 1
ATOM 809 C C . SER A 1 104 ? -7.861 -4.156 -17.369 1.00 71.12 104 SER A C 1
ATOM 811 O O . SER A 1 104 ? -7.388 -4.511 -16.289 1.00 71.12 104 SER A O 1
ATOM 813 N N . LEU A 1 105 ? -7.358 -4.594 -18.529 1.00 76.44 105 LEU A N 1
ATOM 814 C CA . LEU A 1 105 ? -6.198 -5.498 -18.633 1.00 76.44 105 LEU A CA 1
ATOM 815 C C . LEU A 1 105 ? -4.923 -4.892 -18.034 1.00 76.44 105 LEU A C 1
ATOM 817 O O . LEU A 1 105 ? -4.078 -5.597 -17.488 1.00 76.44 105 LEU A O 1
ATOM 821 N N . VAL A 1 106 ? -4.791 -3.568 -18.120 1.00 80.19 106 VAL A N 1
ATOM 822 C CA . VAL A 1 106 ? -3.663 -2.840 -17.535 1.00 80.19 106 VAL A CA 1
ATOM 823 C C . VAL A 1 106 ? -3.709 -2.968 -16.016 1.00 80.19 106 VAL A C 1
ATOM 825 O O . VAL A 1 106 ? -2.685 -3.230 -15.394 1.00 80.19 106 VAL A O 1
ATOM 828 N N . ASP A 1 107 ? -4.896 -2.844 -15.422 1.00 78.44 107 ASP A N 1
ATOM 829 C CA . ASP A 1 107 ? -5.099 -3.012 -13.984 1.00 78.44 107 ASP A CA 1
ATOM 830 C C . ASP A 1 107 ? -4.634 -4.403 -13.565 1.00 78.44 107 ASP A C 1
ATOM 832 O O . ASP A 1 107 ? -3.811 -4.517 -12.662 1.00 78.44 107 ASP A O 1
ATOM 836 N N . TYR A 1 108 ? -5.081 -5.434 -14.283 1.00 80.44 108 TYR A N 1
ATOM 837 C CA . TYR A 1 108 ? -4.686 -6.816 -14.036 1.00 80.44 108 TYR A CA 1
ATOM 838 C C . TYR A 1 108 ? -3.160 -7.006 -14.032 1.00 80.44 108 TYR A C 1
ATOM 840 O O . TYR A 1 108 ? -2.619 -7.524 -13.058 1.00 80.44 108 TYR A O 1
ATOM 848 N N . LEU A 1 109 ? -2.449 -6.507 -15.053 1.00 84.38 109 LEU A N 1
ATOM 849 C CA . LEU A 1 109 ? -0.983 -6.600 -15.120 1.00 84.38 109 LEU A CA 1
ATOM 850 C C . LEU A 1 109 ? -0.292 -5.904 -13.939 1.00 84.38 109 LEU A C 1
ATOM 852 O O . LEU A 1 109 ? 0.654 -6.448 -13.369 1.00 84.38 109 LEU A O 1
ATOM 856 N N . TYR A 1 110 ? -0.761 -4.714 -13.549 1.00 81.75 110 TYR A N 1
ATOM 857 C CA . TYR A 1 110 ? -0.210 -4.009 -12.391 1.00 81.75 110 TYR A CA 1
ATOM 858 C C . TYR A 1 110 ? -0.463 -4.767 -11.088 1.00 81.75 110 TYR A C 1
ATOM 860 O O . TYR A 1 110 ? 0.446 -4.850 -10.266 1.00 81.75 110 TYR A O 1
ATOM 868 N N . PHE A 1 111 ? -1.663 -5.315 -10.881 1.00 78.06 111 PHE A N 1
ATOM 869 C CA . PHE A 1 111 ? -1.963 -6.074 -9.665 1.00 78.06 111 PHE A CA 1
ATOM 870 C C . PHE A 1 111 ? -1.199 -7.386 -9.602 1.00 78.06 111 PHE A C 1
ATOM 872 O O . PHE A 1 111 ? -0.757 -7.744 -8.516 1.00 78.06 111 PHE A O 1
ATOM 879 N N . GLU A 1 112 ? -0.968 -8.048 -10.734 1.00 81.69 112 GLU A N 1
ATOM 880 C CA . GLU A 1 112 ? -0.147 -9.257 -10.770 1.00 81.69 112 GLU A CA 1
ATOM 881 C C . GLU A 1 112 ? 1.323 -8.937 -10.465 1.00 81.69 112 GLU A C 1
ATOM 883 O O . GLU A 1 112 ? 1.953 -9.613 -9.653 1.00 81.69 112 GLU A O 1
ATOM 888 N N . ALA A 1 113 ? 1.854 -7.837 -11.012 1.00 83.25 113 ALA A N 1
ATOM 889 C CA . ALA A 1 113 ? 3.194 -7.361 -10.674 1.00 83.25 113 ALA A CA 1
ATOM 890 C C . ALA A 1 113 ? 3.311 -6.979 -9.187 1.00 83.25 113 ALA A C 1
ATOM 892 O O . ALA A 1 113 ? 4.258 -7.381 -8.515 1.00 83.25 113 ALA A O 1
ATOM 893 N N . ILE A 1 114 ? 2.335 -6.238 -8.651 1.00 83.25 114 ILE A N 1
ATOM 894 C CA . ILE A 1 114 ? 2.278 -5.866 -7.231 1.00 83.25 114 ILE A CA 1
ATOM 895 C C . ILE A 1 114 ? 2.184 -7.115 -6.353 1.00 83.25 114 ILE A C 1
ATOM 897 O O . ILE A 1 114 ? 2.895 -7.207 -5.358 1.00 83.25 114 ILE A O 1
ATOM 901 N N . ARG A 1 115 ? 1.353 -8.091 -6.726 1.00 79.44 115 ARG A N 1
ATOM 902 C CA . ARG A 1 115 ? 1.214 -9.370 -6.025 1.00 79.44 115 ARG A CA 1
ATOM 903 C C . ARG A 1 115 ? 2.543 -10.115 -5.981 1.00 79.44 115 ARG A C 1
ATOM 905 O O . ARG A 1 115 ? 2.951 -10.535 -4.904 1.00 79.44 115 ARG A O 1
ATOM 912 N N . TYR A 1 116 ? 3.220 -10.241 -7.121 1.00 80.56 116 TYR A N 1
ATOM 913 C CA . TYR A 1 116 ? 4.504 -10.933 -7.212 1.00 80.56 116 TYR A CA 1
ATOM 914 C C . TYR A 1 116 ? 5.600 -10.240 -6.392 1.00 80.56 116 TYR A C 1
ATOM 916 O O . TYR A 1 116 ? 6.415 -10.894 -5.745 1.00 80.56 116 TYR A O 1
ATOM 924 N N . LEU A 1 117 ? 5.614 -8.906 -6.391 1.00 78.88 117 LEU A N 1
ATOM 925 C CA . LEU A 1 117 ? 6.613 -8.124 -5.666 1.00 78.88 117 LEU A CA 1
ATOM 926 C C . LEU A 1 117 ? 6.299 -7.963 -4.170 1.00 78.88 117 LEU A C 1
ATOM 928 O O . LEU A 1 117 ? 7.178 -7.563 -3.402 1.00 78.88 117 LEU A O 1
ATOM 932 N N . ARG A 1 118 ? 5.071 -8.264 -3.733 1.00 79.88 118 ARG A N 1
ATOM 933 C CA . ARG A 1 118 ? 4.651 -8.086 -2.344 1.00 79.88 118 ARG A CA 1
ATOM 934 C C . ARG A 1 118 ? 5.358 -9.088 -1.429 1.00 79.88 118 ARG A C 1
ATOM 936 O O . ARG A 1 118 ? 5.103 -10.295 -1.440 1.00 79.88 118 ARG A O 1
ATOM 943 N N . ARG A 1 119 ? 6.205 -8.555 -0.552 1.00 73.75 119 ARG A N 1
ATOM 944 C CA . ARG A 1 119 ? 6.863 -9.289 0.530 1.00 73.75 119 ARG A CA 1
ATOM 945 C C . ARG A 1 119 ? 6.525 -8.631 1.858 1.00 73.75 119 ARG A C 1
ATOM 947 O O . ARG A 1 119 ? 6.532 -7.408 1.945 1.00 73.75 119 ARG A O 1
ATOM 954 N N . ARG A 1 120 ? 6.260 -9.443 2.885 1.00 72.12 120 ARG A N 1
ATOM 955 C CA . ARG A 1 120 ? 6.070 -8.942 4.250 1.00 72.12 120 ARG A CA 1
ATOM 956 C C . ARG A 1 120 ? 7.313 -8.140 4.680 1.00 72.12 120 ARG A C 1
ATOM 958 O O . ARG A 1 120 ? 8.416 -8.668 4.504 1.00 72.12 120 ARG A O 1
ATOM 965 N N . PRO A 1 121 ? 7.151 -6.919 5.227 1.00 73.44 121 PRO A N 1
ATOM 966 C CA . PRO A 1 121 ? 8.265 -6.124 5.735 1.00 73.44 121 PRO A CA 1
ATOM 967 C C . PRO A 1 121 ? 9.067 -6.876 6.793 1.00 73.44 121 PRO A C 1
ATOM 969 O O . PRO A 1 121 ? 8.514 -7.676 7.553 1.00 73.44 121 PRO A O 1
ATOM 972 N N . GLU A 1 122 ? 10.365 -6.590 6.872 1.00 67.69 122 GLU A N 1
ATOM 973 C CA . GLU A 1 122 ? 11.208 -7.142 7.926 1.00 67.69 122 GLU A CA 1
ATOM 974 C C . GLU A 1 122 ? 10.775 -6.604 9.300 1.00 67.69 122 GLU A C 1
ATOM 976 O O . GLU A 1 122 ? 10.359 -5.445 9.457 1.00 67.69 122 GLU A O 1
ATOM 981 N N . LYS A 1 123 ? 10.814 -7.485 10.302 1.00 69.50 123 LYS A N 1
ATOM 982 C CA . LYS A 1 123 ? 10.435 -7.147 11.673 1.00 69.50 123 LYS A CA 1
ATOM 983 C C . LYS A 1 123 ? 11.518 -6.257 12.266 1.00 69.50 123 LYS A C 1
ATOM 985 O O . LYS A 1 123 ? 12.698 -6.586 12.164 1.00 69.50 123 LYS A O 1
ATOM 990 N N . PHE A 1 124 ? 11.135 -5.169 12.929 1.00 59.38 124 PHE A N 1
ATOM 991 C CA . PHE A 1 124 ? 12.092 -4.462 13.771 1.00 59.38 124 PHE A CA 1
ATOM 992 C C . PHE A 1 124 ? 12.424 -5.371 14.957 1.00 59.38 124 PHE A C 1
ATOM 994 O O . PHE A 1 124 ? 11.563 -5.675 15.782 1.00 59.38 124 PHE A O 1
ATOM 1001 N N . LEU A 1 125 ? 13.660 -5.870 15.009 1.00 53.25 125 LEU A N 1
ATOM 1002 C CA . LEU A 1 125 ? 14.133 -6.669 16.133 1.00 53.25 125 LEU A CA 1
ATOM 1003 C C . LEU A 1 125 ? 14.194 -5.763 17.361 1.00 53.25 125 LEU A C 1
ATOM 1005 O O . LEU A 1 125 ? 15.106 -4.952 17.515 1.00 53.25 125 LEU A O 1
ATOM 1009 N N . THR A 1 126 ? 13.203 -5.888 18.237 1.00 51.03 126 THR A N 1
ATOM 1010 C CA . THR A 1 126 ? 13.260 -5.245 19.546 1.00 51.03 126 THR A CA 1
ATOM 1011 C C . THR A 1 126 ? 14.283 -6.017 20.398 1.00 51.03 126 THR A C 1
ATOM 1013 O O . THR A 1 126 ? 14.177 -7.245 20.470 1.00 51.03 126 THR A O 1
ATOM 1016 N N . PRO A 1 127 ? 15.246 -5.362 21.081 1.00 51.75 127 PRO A N 1
ATOM 1017 C CA . PRO A 1 127 ? 16.320 -6.031 21.836 1.00 51.75 127 PRO A CA 1
ATOM 1018 C C . PRO A 1 127 ? 15.845 -7.028 22.908 1.00 51.75 127 PRO A C 1
ATOM 1020 O O . PRO A 1 127 ? 16.612 -7.875 23.353 1.00 51.75 127 PRO A O 1
ATOM 1023 N N . SER A 1 128 ? 14.576 -6.946 23.317 1.00 49.00 128 SER A N 1
ATOM 1024 C CA . SER A 1 128 ? 13.964 -7.817 24.325 1.00 49.00 128 SER A CA 1
ATOM 1025 C C . SER A 1 128 ? 13.474 -9.173 23.784 1.00 49.00 128 SER A C 1
ATOM 1027 O O . SER A 1 128 ? 12.989 -9.989 24.565 1.00 49.00 128 SER A O 1
ATOM 1029 N N . GLN A 1 129 ? 13.585 -9.436 22.477 1.00 50.72 129 GLN A N 1
ATOM 1030 C CA . GLN A 1 129 ? 13.275 -10.733 21.864 1.00 50.72 129 GLN A CA 1
ATOM 1031 C C . GLN A 1 129 ? 14.561 -11.419 21.382 1.00 50.72 129 GLN A C 1
ATOM 1033 O O . GLN A 1 129 ? 14.808 -11.557 20.186 1.00 50.72 129 GLN A O 1
ATOM 1038 N N . GLN A 1 130 ? 15.395 -11.876 22.322 1.00 42.66 130 GLN A N 1
ATOM 1039 C CA . GLN A 1 130 ? 16.354 -12.941 22.015 1.00 42.66 130 GLN A CA 1
ATOM 1040 C C . GLN A 1 130 ? 15.568 -14.236 21.738 1.00 42.66 130 GLN A C 1
ATOM 1042 O O . GLN A 1 130 ? 14.756 -14.638 22.574 1.00 42.66 130 GLN A O 1
ATOM 1047 N N . PRO A 1 131 ? 15.770 -14.915 20.597 1.00 47.34 131 PRO A N 1
ATOM 1048 C CA . PRO A 1 131 ? 15.092 -16.175 20.336 1.00 47.34 131 PRO A CA 1
ATOM 1049 C C . PRO A 1 131 ? 15.738 -17.316 21.145 1.00 47.34 131 PRO A C 1
ATOM 1051 O O . PRO A 1 131 ? 16.962 -17.476 21.100 1.00 47.34 131 PRO A O 1
ATOM 1054 N N . PRO A 1 132 ? 14.968 -18.190 21.819 1.00 46.22 132 PRO A N 1
ATOM 1055 C CA . PRO A 1 132 ? 15.469 -19.510 22.168 1.00 46.22 132 PRO A CA 1
ATOM 1056 C C . PRO A 1 132 ? 15.532 -20.380 20.901 1.00 46.22 132 PRO A C 1
ATOM 1058 O O . PRO A 1 132 ? 14.531 -20.967 20.515 1.00 46.22 132 PRO A O 1
ATOM 1061 N N . LYS A 1 133 ? 16.736 -20.489 20.312 1.00 41.25 133 LYS A N 1
ATOM 1062 C CA . LYS A 1 133 ? 17.168 -21.457 19.273 1.00 41.25 133 LYS A CA 1
ATOM 1063 C C . LYS A 1 133 ? 16.370 -21.483 17.946 1.00 41.25 133 LYS A C 1
ATOM 1065 O O . LYS A 1 133 ? 15.216 -21.078 17.883 1.00 41.25 133 LYS A O 1
ATOM 1070 N N . PRO A 1 134 ? 16.991 -21.957 16.845 1.00 44.84 134 PRO A N 1
ATOM 1071 C CA . PRO A 1 134 ? 16.331 -22.040 15.549 1.00 44.84 134 PRO A CA 1
ATOM 1072 C C . PRO A 1 134 ? 15.301 -23.169 15.589 1.00 44.84 134 PRO A C 1
ATOM 1074 O O . PRO A 1 134 ? 15.629 -24.334 15.364 1.00 44.84 134 PRO A O 1
ATOM 1077 N N . SER A 1 135 ? 14.048 -22.842 15.904 1.00 38.47 135 SER A N 1
ATOM 1078 C CA . SER A 1 135 ? 12.950 -23.715 15.524 1.00 38.47 135 SER A CA 1
ATOM 1079 C C . SER A 1 135 ? 12.893 -23.717 14.001 1.00 38.47 135 SER A C 1
ATOM 1081 O O . SER A 1 135 ? 12.938 -22.675 13.344 1.00 38.47 135 SER A O 1
ATOM 1083 N N . THR A 1 136 ? 12.909 -24.932 13.465 1.00 36.06 136 THR A N 1
ATOM 1084 C CA . THR A 1 136 ? 12.658 -25.292 12.076 1.00 36.06 136 THR A CA 1
ATOM 1085 C C . THR A 1 136 ? 11.750 -24.277 11.407 1.00 36.06 136 THR A C 1
ATOM 1087 O O . THR A 1 136 ? 10.706 -23.922 11.950 1.00 36.06 136 THR A O 1
ATOM 1090 N N . SER A 1 137 ? 12.154 -23.832 10.219 1.00 41.56 137 SER A N 1
ATOM 1091 C CA . SER A 1 137 ? 11.313 -23.103 9.286 1.00 41.56 137 SER A CA 1
ATOM 1092 C C . SER A 1 137 ? 10.040 -23.911 9.032 1.00 41.56 137 SER A C 1
ATOM 1094 O O . SER A 1 137 ? 9.943 -24.676 8.072 1.00 41.56 137 SER A O 1
ATOM 1096 N N . THR A 1 138 ? 9.047 -23.764 9.899 1.00 33.91 138 THR A N 1
ATOM 1097 C CA . THR A 1 138 ? 7.663 -23.956 9.528 1.00 33.91 138 THR A CA 1
ATOM 1098 C C . THR A 1 138 ? 7.507 -23.016 8.353 1.00 33.91 138 THR A C 1
ATOM 1100 O O . THR A 1 138 ? 7.612 -21.802 8.531 1.00 33.91 138 THR A O 1
ATOM 1103 N N . MET A 1 139 ? 7.398 -23.569 7.143 1.00 38.66 139 MET A N 1
ATOM 1104 C CA . MET A 1 139 ? 6.913 -22.822 5.995 1.00 38.66 139 MET A CA 1
ATOM 1105 C C . MET A 1 139 ?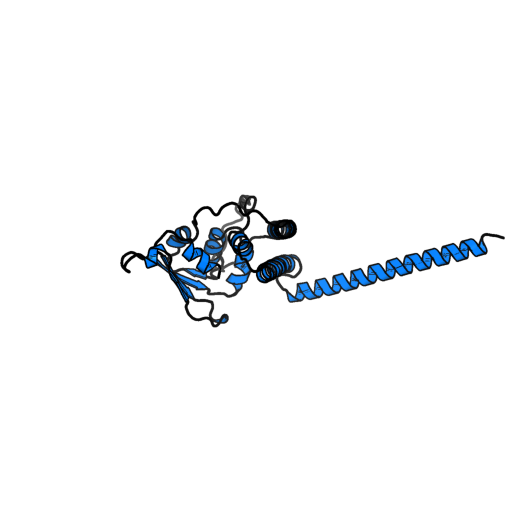 5.641 -22.143 6.485 1.00 38.66 139 MET A C 1
ATOM 1107 O O . MET A 1 139 ? 4.622 -22.805 6.676 1.00 38.66 139 MET A O 1
ATOM 1111 N N . ALA A 1 140 ? 5.750 -20.859 6.831 1.00 43.69 140 ALA A N 1
ATOM 1112 C CA . ALA A 1 140 ? 4.616 -20.039 7.177 1.00 43.69 140 ALA A CA 1
ATOM 1113 C C . ALA A 1 140 ? 3.776 -20.078 5.915 1.00 43.69 140 ALA A C 1
ATOM 1115 O O . ALA A 1 140 ? 4.183 -19.529 4.890 1.00 43.69 140 ALA A O 1
ATOM 1116 N N . LEU A 1 141 ? 2.721 -20.889 5.979 1.00 39.03 141 LEU A N 1
ATOM 1117 C CA . LEU A 1 141 ? 1.874 -21.219 4.855 1.00 39.03 141 LEU A CA 1
ATOM 1118 C C . LEU A 1 141 ? 1.524 -19.901 4.188 1.00 39.03 141 LEU A C 1
ATOM 1120 O O . LEU A 1 141 ? 1.071 -18.970 4.855 1.00 39.03 141 LEU A O 1
ATOM 1124 N N . ASP A 1 142 ? 1.867 -19.785 2.916 1.00 45.88 142 ASP A N 1
ATOM 1125 C CA . ASP A 1 142 ? 1.783 -18.524 2.225 1.00 45.88 142 ASP A CA 1
ATOM 1126 C C . ASP A 1 142 ? 0.314 -18.219 1.902 1.00 45.88 142 ASP A C 1
ATOM 1128 O O . ASP A 1 142 ? -0.184 -18.514 0.822 1.00 45.88 142 ASP A O 1
ATOM 1132 N N . ILE A 1 143 ? -0.420 -17.641 2.858 1.00 48.34 143 ILE A N 1
ATOM 1133 C CA . ILE A 1 143 ? -1.839 -17.272 2.691 1.00 48.34 143 ILE A CA 1
ATOM 1134 C C . ILE A 1 143 ? -1.990 -16.126 1.652 1.00 48.34 143 ILE A C 1
ATOM 1136 O O . ILE A 1 143 ? -3.093 -15.641 1.409 1.00 48.34 143 ILE A O 1
ATOM 1140 N N . ARG A 1 144 ? -0.903 -15.675 0.996 1.00 50.47 144 ARG A N 1
ATOM 1141 C CA . ARG A 1 144 ? -0.899 -14.603 -0.017 1.00 50.47 144 ARG A CA 1
ATOM 1142 C C . ARG A 1 144 ? -1.542 -15.003 -1.355 1.00 50.47 144 ARG A C 1
ATOM 1144 O O . ARG A 1 144 ? -1.766 -14.123 -2.183 1.00 50.47 144 ARG A O 1
ATOM 1151 N N . ASP A 1 145 ? -1.862 -16.279 -1.579 1.00 50.25 145 ASP A N 1
ATOM 1152 C CA . ASP A 1 145 ? -2.101 -16.785 -2.939 1.00 50.25 145 ASP A CA 1
ATOM 1153 C C . ASP A 1 145 ? -3.461 -16.490 -3.586 1.00 50.25 145 ASP A C 1
ATOM 1155 O O . ASP A 1 145 ? -3.608 -16.718 -4.786 1.00 50.25 145 ASP A O 1
ATOM 1159 N N . PHE A 1 146 ? -4.451 -15.950 -2.867 1.00 51.53 146 PHE A N 1
ATOM 1160 C CA . PHE A 1 146 ? -5.819 -15.962 -3.407 1.00 51.53 146 PHE A CA 1
ATOM 1161 C C . PHE A 1 146 ? -6.525 -14.616 -3.553 1.00 51.53 146 PHE A C 1
ATOM 1163 O O . PHE A 1 146 ? -7.553 -14.581 -4.232 1.00 51.53 146 PHE A O 1
ATOM 1170 N N . ARG A 1 147 ? -6.062 -13.508 -2.945 1.00 63.56 147 ARG A N 1
ATOM 1171 C CA . ARG A 1 147 ? -6.858 -12.262 -2.937 1.00 63.56 147 ARG A CA 1
ATOM 1172 C C . ARG A 1 147 ? -6.044 -10.973 -3.041 1.00 63.56 147 ARG A C 1
ATOM 1174 O O . ARG A 1 147 ? -5.014 -10.799 -2.401 1.00 63.56 147 ARG A O 1
ATOM 1181 N N . ILE A 1 148 ? -6.577 -10.048 -3.842 1.00 71.25 148 ILE A N 1
ATOM 1182 C CA . ILE A 1 148 ? -6.159 -8.643 -3.923 1.00 71.25 148 ILE A CA 1
ATOM 1183 C C . ILE A 1 148 ? -6.226 -8.033 -2.513 1.00 71.25 148 ILE A C 1
ATOM 1185 O O . ILE A 1 148 ? -7.193 -8.285 -1.789 1.00 71.25 148 ILE A O 1
ATOM 1189 N N . SER A 1 149 ? -5.224 -7.230 -2.127 1.00 79.00 149 SER A N 1
ATOM 1190 C CA . SER A 1 149 ? -5.235 -6.564 -0.815 1.00 79.00 149 SER A CA 1
ATOM 1191 C C . SER A 1 149 ? -6.502 -5.713 -0.679 1.00 79.00 149 SER A C 1
ATOM 1193 O O . SER A 1 149 ? -6.880 -5.033 -1.639 1.00 79.00 149 SER A O 1
ATOM 1195 N N . PRO A 1 150 ? -7.169 -5.689 0.487 1.00 80.06 150 PRO A N 1
ATOM 1196 C CA . PRO A 1 150 ? -8.371 -4.878 0.672 1.00 80.06 150 PRO A CA 1
ATOM 1197 C C . PRO A 1 150 ? -8.139 -3.380 0.392 1.00 80.06 150 PRO A C 1
ATOM 1199 O O . PRO A 1 150 ? -9.060 -2.680 -0.039 1.00 80.06 150 PRO A O 1
ATOM 1202 N N . MET A 1 151 ? -6.903 -2.895 0.553 1.00 83.06 151 MET A N 1
ATOM 1203 C CA . MET A 1 151 ? -6.520 -1.529 0.196 1.00 83.06 151 MET A CA 1
ATOM 1204 C C . MET A 1 151 ? -6.423 -1.325 -1.319 1.00 83.06 151 MET A C 1
ATOM 1206 O O . MET A 1 151 ? -6.948 -0.342 -1.842 1.00 83.06 151 MET A O 1
ATOM 1210 N N . ASP A 1 152 ? -5.822 -2.275 -2.036 1.00 84.06 152 ASP A N 1
ATOM 1211 C CA . ASP A 1 152 ? -5.777 -2.273 -3.503 1.00 84.06 152 ASP A CA 1
ATOM 1212 C C . ASP A 1 152 ? -7.193 -2.325 -4.093 1.00 84.06 152 ASP A C 1
ATOM 1214 O O . ASP A 1 152 ? -7.534 -1.568 -5.003 1.00 84.06 152 ASP A O 1
ATOM 1218 N N . ALA A 1 153 ? -8.045 -3.170 -3.511 1.00 82.31 153 ALA A N 1
ATOM 1219 C CA . ALA A 1 153 ? -9.460 -3.285 -3.832 1.00 82.31 153 ALA A CA 1
ATOM 1220 C C . ALA A 1 153 ? -10.221 -1.970 -3.596 1.00 82.31 153 ALA A C 1
ATOM 1222 O O . ALA A 1 153 ? -11.058 -1.584 -4.413 1.00 82.31 153 ALA A O 1
ATOM 1223 N N . PHE A 1 154 ? -9.928 -1.257 -2.504 1.00 84.25 154 PHE A N 1
ATOM 1224 C CA . PHE A 1 154 ? -10.504 0.061 -2.241 1.00 84.25 154 PHE A CA 1
ATOM 1225 C C . PHE A 1 154 ? -10.073 1.090 -3.292 1.00 84.25 154 PHE A C 1
ATOM 1227 O O . PHE A 1 154 ? -10.922 1.798 -3.830 1.00 84.25 154 PHE A O 1
ATOM 1234 N N . MET A 1 155 ? -8.783 1.135 -3.635 1.00 84.44 155 MET A N 1
ATOM 1235 C CA . MET A 1 155 ? -8.268 2.072 -4.638 1.00 84.44 155 MET A CA 1
ATOM 1236 C C . MET A 1 155 ? -8.831 1.789 -6.032 1.00 84.44 155 MET A C 1
ATOM 1238 O O . MET A 1 155 ? -9.101 2.717 -6.788 1.00 84.44 155 MET A O 1
ATOM 1242 N N . LEU A 1 156 ? -9.065 0.522 -6.380 1.00 79.69 156 LEU A N 1
ATOM 1243 C CA . LEU A 1 156 ? -9.677 0.146 -7.655 1.00 79.69 156 LEU A CA 1
ATOM 1244 C C . LEU A 1 156 ? -11.103 0.673 -7.836 1.00 79.69 156 LEU A C 1
ATOM 1246 O O . LEU A 1 156 ? -11.468 1.048 -8.952 1.00 79.69 156 LEU A O 1
ATOM 1250 N N . ARG A 1 157 ? -11.875 0.722 -6.74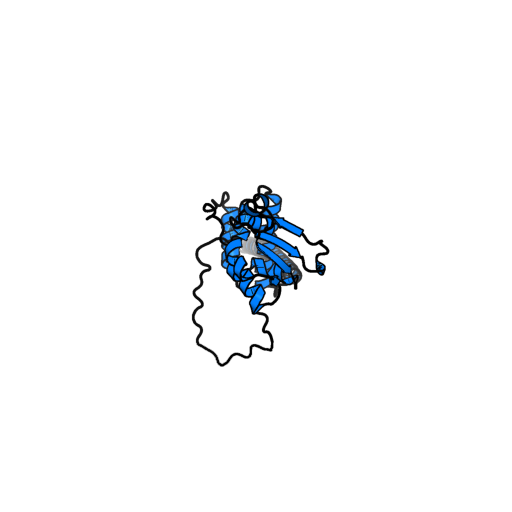6 1.00 80.31 157 ARG A N 1
ATOM 1251 C CA . ARG A 1 157 ? -13.263 1.212 -6.718 1.00 80.31 157 ARG A CA 1
ATOM 1252 C C . ARG A 1 157 ? -13.377 2.728 -6.784 1.00 80.31 157 ARG A C 1
ATOM 1254 O O . ARG A 1 157 ? -14.483 3.241 -6.866 1.00 80.31 157 ARG A O 1
ATOM 1261 N N . GLN A 1 158 ? -12.264 3.443 -6.692 1.00 82.56 158 GLN A N 1
ATOM 1262 C CA . GLN A 1 158 ? -12.283 4.892 -6.699 1.00 82.56 158 GLN A CA 1
ATOM 1263 C C . GLN A 1 158 ? -12.498 5.423 -8.123 1.00 82.56 158 GLN A C 1
ATOM 1265 O O . GLN A 1 158 ? -11.777 5.038 -9.045 1.00 82.56 158 GLN A O 1
ATOM 1270 N N . ASP A 1 159 ? -13.459 6.333 -8.294 1.00 79.62 159 ASP A N 1
ATOM 1271 C CA . ASP A 1 159 ? -13.861 6.846 -9.616 1.00 79.62 159 ASP A CA 1
ATOM 1272 C C . ASP A 1 159 ? -12.763 7.672 -10.312 1.00 79.62 159 ASP A C 1
ATOM 1274 O O . ASP A 1 159 ? -12.697 7.747 -11.541 1.00 79.62 159 ASP A O 1
ATOM 1278 N N . ASP A 1 160 ? -11.843 8.266 -9.546 1.00 86.75 160 ASP A N 1
ATOM 1279 C CA . ASP A 1 160 ? -10.766 9.090 -10.096 1.00 86.75 160 ASP A CA 1
ATOM 1280 C C . ASP A 1 160 ? -9.645 8.240 -10.726 1.00 86.75 160 ASP A C 1
ATOM 1282 O O . ASP A 1 160 ? -8.738 7.719 -10.063 1.00 86.75 160 ASP A O 1
ATOM 1286 N N . ALA A 1 161 ? -9.658 8.159 -12.058 1.00 85.31 161 ALA A N 1
ATOM 1287 C CA . ALA A 1 161 ? -8.635 7.476 -12.843 1.00 85.31 161 ALA A CA 1
ATOM 1288 C C . ALA A 1 161 ? -7.211 8.026 -12.622 1.00 85.31 161 ALA A C 1
ATOM 1290 O O . ALA A 1 161 ? -6.248 7.251 -12.661 1.00 85.31 161 ALA A O 1
ATOM 1291 N N . LYS A 1 162 ? -7.048 9.333 -12.362 1.00 88.62 162 LYS A N 1
ATOM 1292 C CA . LYS A 1 162 ? -5.726 9.932 -12.112 1.00 88.62 162 LYS A CA 1
ATOM 1293 C C . LYS A 1 162 ? -5.168 9.461 -10.775 1.00 88.62 162 LYS A C 1
ATOM 1295 O O . LYS A 1 162 ? -3.988 9.112 -10.701 1.00 88.62 162 LYS A O 1
ATOM 1300 N N . LEU A 1 163 ? -6.008 9.409 -9.742 1.00 87.38 163 LEU A N 1
ATOM 1301 C CA . LEU A 1 163 ? -5.629 8.921 -8.417 1.00 87.38 163 LEU A CA 1
ATOM 1302 C C . LEU A 1 163 ? -5.233 7.443 -8.467 1.00 87.38 163 LEU A C 1
ATOM 1304 O O . LEU A 1 163 ? -4.163 7.087 -7.974 1.00 87.38 163 LEU A O 1
ATOM 1308 N N . ARG A 1 164 ? -6.009 6.606 -9.167 1.00 87.44 164 ARG A N 1
ATOM 1309 C CA . ARG A 1 164 ? -5.666 5.188 -9.376 1.00 87.44 164 ARG A CA 1
ATOM 1310 C C . ARG A 1 164 ? -4.318 5.004 -10.069 1.00 87.44 164 ARG A C 1
ATOM 1312 O O . ARG A 1 164 ? -3.502 4.201 -9.623 1.00 87.44 164 ARG A O 1
ATOM 1319 N N . LYS A 1 165 ? -4.049 5.768 -11.135 1.00 87.62 165 LYS A N 1
ATOM 1320 C CA . LYS A 1 165 ? -2.763 5.712 -11.852 1.00 87.62 165 LYS A CA 1
ATOM 1321 C C . LYS A 1 165 ? -1.595 6.120 -10.951 1.00 87.62 165 LYS A C 1
ATOM 1323 O O . LYS A 1 165 ? -0.558 5.457 -10.963 1.00 87.62 165 LYS A O 1
ATOM 1328 N N . ARG A 1 166 ? -1.762 7.188 -10.162 1.00 89.75 166 ARG A N 1
ATOM 1329 C CA . ARG A 1 166 ? -0.751 7.645 -9.194 1.00 89.75 166 ARG A CA 1
ATOM 1330 C C . ARG A 1 166 ? -0.480 6.588 -8.131 1.00 89.75 166 ARG A C 1
ATOM 1332 O O . ARG A 1 166 ? 0.682 6.273 -7.907 1.00 89.75 166 ARG A O 1
ATOM 1339 N N . TYR A 1 167 ? -1.530 6.007 -7.550 1.00 89.00 167 TYR A N 1
ATOM 1340 C CA . TYR A 1 167 ? -1.417 4.925 -6.574 1.00 89.00 167 TYR A CA 1
ATOM 1341 C C . TYR A 1 167 ? -0.614 3.750 -7.140 1.00 89.00 167 TYR A C 1
ATOM 1343 O O . TYR A 1 167 ? 0.418 3.398 -6.584 1.00 89.00 167 TYR A O 1
ATOM 1351 N N . ARG A 1 168 ? -1.009 3.207 -8.299 1.00 88.44 168 ARG A N 1
ATOM 1352 C CA . ARG A 1 168 ? -0.323 2.055 -8.917 1.00 88.44 168 ARG A CA 1
ATOM 1353 C C . ARG A 1 168 ? 1.145 2.331 -9.208 1.00 88.44 168 ARG A C 1
ATOM 1355 O O . ARG A 1 168 ? 1.990 1.497 -8.909 1.00 88.44 168 ARG A O 1
ATOM 1362 N N . SER A 1 169 ? 1.444 3.502 -9.773 1.00 88.88 169 SER A N 1
ATOM 1363 C CA . SER A 1 169 ? 2.820 3.904 -10.070 1.00 88.88 169 SER A CA 1
ATOM 1364 C C . SER A 1 169 ? 3.657 4.021 -8.796 1.00 88.88 169 SER A C 1
ATOM 1366 O O . SER A 1 169 ? 4.753 3.471 -8.736 1.00 88.88 169 SER A O 1
ATOM 1368 N N . LEU A 1 170 ? 3.134 4.676 -7.755 1.00 89.38 170 LEU A N 1
ATOM 1369 C CA . LEU A 1 170 ? 3.839 4.838 -6.483 1.00 89.38 170 LEU A CA 1
ATOM 1370 C C . LEU A 1 170 ? 4.062 3.505 -5.774 1.00 89.38 170 LEU A C 1
ATOM 1372 O O . LEU A 1 170 ? 5.174 3.233 -5.340 1.00 89.38 170 LEU A O 1
ATOM 1376 N N . VAL A 1 171 ? 3.031 2.668 -5.696 1.00 89.12 171 VAL A N 1
ATOM 1377 C CA . VAL A 1 171 ? 3.103 1.355 -5.054 1.00 89.12 171 VAL A CA 1
ATOM 1378 C C . VAL A 1 171 ? 4.097 0.452 -5.782 1.00 89.12 171 VAL A C 1
ATOM 1380 O O . VAL A 1 171 ? 4.968 -0.134 -5.146 1.00 89.12 171 VAL A O 1
ATOM 1383 N N . LEU A 1 172 ? 4.041 0.398 -7.116 1.00 87.81 172 LEU A N 1
ATOM 1384 C CA . LEU A 1 172 ? 5.005 -0.373 -7.899 1.00 87.81 172 LEU A CA 1
ATOM 1385 C C . LEU A 1 172 ? 6.434 0.149 -7.699 1.00 87.81 172 LEU A C 1
ATOM 1387 O O . LEU A 1 172 ? 7.339 -0.643 -7.458 1.00 87.81 172 LEU A O 1
ATOM 1391 N N . ARG A 1 173 ? 6.644 1.472 -7.750 1.00 88.44 173 ARG A N 1
ATOM 1392 C CA . ARG A 1 173 ? 7.963 2.074 -7.496 1.00 88.44 173 ARG A CA 1
ATOM 1393 C C . ARG A 1 173 ? 8.466 1.753 -6.096 1.00 88.44 173 ARG A C 1
ATOM 1395 O O . ARG A 1 173 ? 9.640 1.452 -5.957 1.00 88.44 173 ARG A O 1
ATOM 1402 N N . LEU A 1 174 ? 7.598 1.759 -5.088 1.00 87.38 174 LEU A N 1
ATOM 1403 C CA . LEU A 1 174 ? 7.965 1.400 -3.721 1.00 87.38 174 LEU A CA 1
ATOM 1404 C C . LEU A 1 174 ? 8.455 -0.054 -3.640 1.00 87.38 174 LEU A C 1
ATOM 1406 O O . LEU A 1 174 ? 9.511 -0.311 -3.073 1.00 87.38 174 LEU A O 1
ATOM 1410 N N . PHE A 1 175 ? 7.752 -0.991 -4.279 1.00 86.12 175 PHE A N 1
ATOM 1411 C CA . PHE A 1 175 ? 8.165 -2.395 -4.317 1.00 86.12 175 PHE A CA 1
ATOM 1412 C C . PHE A 1 175 ? 9.466 -2.628 -5.095 1.00 86.12 175 PHE A C 1
ATOM 1414 O O . PHE A 1 175 ? 10.329 -3.391 -4.661 1.00 86.12 175 PHE A O 1
ATOM 1421 N N . VAL A 1 176 ? 9.626 -1.971 -6.245 1.00 84.50 176 VAL A N 1
ATOM 1422 C CA . VAL A 1 176 ? 10.858 -2.066 -7.039 1.00 84.50 176 VAL A CA 1
ATOM 1423 C C . VAL A 1 176 ? 12.023 -1.419 -6.283 1.00 84.50 176 VAL A C 1
ATOM 1425 O O . VAL A 1 176 ? 13.116 -1.981 -6.268 1.00 84.50 176 VAL A O 1
ATOM 1428 N N . ALA A 1 177 ? 11.796 -0.296 -5.598 1.00 85.94 177 ALA A N 1
ATOM 1429 C CA . ALA A 1 177 ? 12.800 0.344 -4.753 1.00 85.94 177 ALA A CA 1
ATOM 1430 C C . ALA A 1 177 ? 13.216 -0.556 -3.587 1.00 85.94 177 ALA A C 1
ATOM 1432 O O . ALA A 1 177 ? 14.405 -0.694 -3.320 1.00 85.94 177 ALA A O 1
ATOM 1433 N N . GLU A 1 178 ? 12.273 -1.228 -2.930 1.00 83.06 178 GLU A N 1
ATOM 1434 C CA . GLU A 1 178 ? 12.592 -2.200 -1.880 1.00 83.06 178 GLU A CA 1
ATOM 1435 C C . GLU A 1 178 ? 13.472 -3.340 -2.414 1.00 83.06 178 GLU A C 1
ATOM 1437 O O . GLU A 1 178 ? 14.420 -3.770 -1.762 1.00 83.06 178 GLU A O 1
ATOM 1442 N N . ARG A 1 179 ? 13.207 -3.804 -3.641 1.00 79.88 179 ARG A N 1
ATOM 1443 C CA . ARG A 1 179 ? 13.929 -4.930 -4.246 1.00 79.88 179 ARG A CA 1
ATOM 1444 C C . ARG A 1 179 ? 15.319 -4.570 -4.771 1.00 79.88 179 ARG A C 1
ATOM 1446 O O . ARG A 1 179 ? 16.228 -5.385 -4.643 1.00 79.88 179 ARG A O 1
ATOM 1453 N N . PHE A 1 180 ? 15.462 -3.412 -5.410 1.00 76.62 180 PHE A N 1
ATOM 1454 C CA . PHE A 1 180 ? 16.668 -3.043 -6.163 1.00 76.62 180 PHE A CA 1
ATOM 1455 C C . PHE A 1 180 ? 17.452 -1.884 -5.549 1.00 76.62 180 PHE A C 1
ATOM 1457 O O . PHE A 1 180 ? 18.625 -1.709 -5.861 1.00 76.62 180 PHE A O 1
ATOM 1464 N N . ALA A 1 181 ? 16.817 -1.093 -4.689 1.00 77.75 181 ALA A N 1
ATOM 1465 C CA . ALA A 1 181 ? 17.332 0.185 -4.216 1.00 77.75 181 ALA A CA 1
ATOM 1466 C C . ALA A 1 181 ? 17.316 0.302 -2.680 1.00 77.75 181 ALA A C 1
ATOM 1468 O O . ALA A 1 181 ? 17.325 1.413 -2.149 1.00 77.75 181 ALA A O 1
ATOM 1469 N N . PHE A 1 182 ? 17.268 -0.833 -1.968 1.00 75.56 182 PHE A N 1
ATOM 1470 C CA . PHE A 1 182 ? 17.237 -0.908 -0.499 1.00 75.56 182 PHE A CA 1
ATOM 1471 C C . PHE A 1 182 ? 16.145 -0.022 0.137 1.00 75.56 182 PHE A C 1
ATOM 1473 O O . PHE A 1 182 ? 16.360 0.591 1.179 1.00 75.56 182 PHE A O 1
ATOM 1480 N N . GLY A 1 183 ? 14.997 0.112 -0.535 1.00 72.50 183 GLY A N 1
ATOM 1481 C CA . GLY A 1 183 ? 13.859 0.910 -0.063 1.00 72.50 183 GLY A CA 1
ATOM 1482 C C . GLY A 1 183 ? 13.957 2.415 -0.348 1.00 72.50 183 GLY A C 1
ATOM 1483 O O . GLY A 1 183 ? 13.049 3.168 0.002 1.00 72.50 183 GLY A O 1
ATOM 1484 N N . SER A 1 184 ? 15.016 2.883 -1.022 1.00 78.31 184 SER A N 1
ATOM 1485 C CA . SER A 1 184 ? 15.182 4.295 -1.392 1.00 78.31 184 SER A CA 1
ATOM 1486 C C . SER A 1 184 ? 14.661 4.586 -2.800 1.00 78.31 184 SER A C 1
ATOM 1488 O O . SER A 1 184 ? 15.191 4.103 -3.802 1.00 78.31 184 SER A O 1
ATOM 1490 N N . LEU A 1 185 ? 13.651 5.456 -2.893 1.00 80.69 185 LEU A N 1
ATOM 1491 C CA . LEU A 1 185 ? 13.123 5.931 -4.178 1.00 80.69 185 LEU A CA 1
ATOM 1492 C C . LEU A 1 185 ? 14.160 6.735 -4.981 1.00 80.69 185 LEU A C 1
ATOM 1494 O O . LEU A 1 185 ? 14.141 6.695 -6.206 1.00 80.69 185 LEU A O 1
ATOM 1498 N N . LEU A 1 186 ? 15.091 7.422 -4.309 1.00 82.88 186 LEU A N 1
ATOM 1499 C CA . LEU A 1 186 ? 16.146 8.187 -4.982 1.00 82.88 186 LEU A CA 1
ATOM 1500 C C . LEU A 1 186 ? 17.144 7.265 -5.682 1.00 82.88 186 LEU A C 1
ATOM 1502 O O . LEU A 1 186 ? 17.515 7.504 -6.828 1.00 82.88 186 LEU A O 1
ATOM 1506 N N . LEU A 1 187 ? 17.552 6.190 -5.003 1.00 81.12 187 LEU A N 1
ATOM 1507 C CA . LEU A 1 187 ? 18.430 5.186 -5.597 1.00 81.12 187 LEU A CA 1
ATOM 1508 C C . LEU A 1 187 ? 17.739 4.492 -6.773 1.0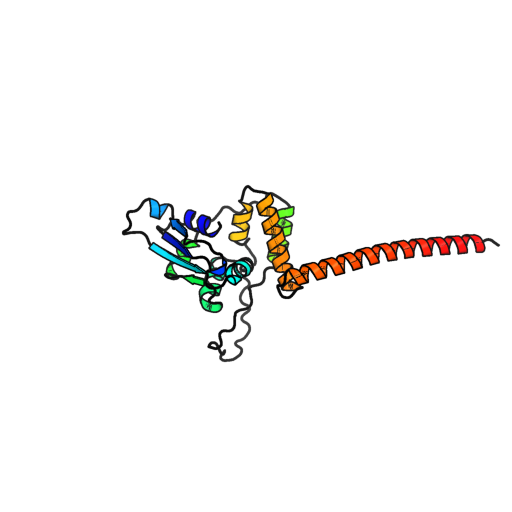0 81.12 187 LEU A C 1
ATOM 1510 O O . LEU A 1 187 ? 18.371 4.286 -7.806 1.00 81.12 187 LEU A O 1
ATOM 1514 N N . LEU A 1 188 ? 16.435 4.213 -6.661 1.00 84.50 188 LEU A N 1
ATOM 1515 C CA . LEU A 1 188 ? 15.661 3.680 -7.778 1.00 84.50 188 LEU A CA 1
ATOM 1516 C C . LEU A 1 188 ? 15.737 4.608 -8.999 1.00 84.50 188 LEU A C 1
ATOM 1518 O O . LEU A 1 188 ? 16.030 4.146 -10.101 1.00 84.50 188 LEU A O 1
ATOM 1522 N N . ASP A 1 189 ? 15.538 5.910 -8.812 1.00 84.50 189 ASP A N 1
ATOM 1523 C CA . ASP A 1 189 ? 15.572 6.873 -9.915 1.00 84.50 189 ASP A CA 1
ATOM 1524 C C . ASP A 1 189 ? 16.950 6.935 -10.583 1.00 84.50 189 ASP A C 1
ATOM 1526 O O . ASP A 1 189 ? 17.040 6.908 -11.811 1.00 84.50 189 ASP A O 1
ATOM 1530 N N . VAL A 1 190 ? 18.029 6.902 -9.796 1.00 86.69 190 VAL A N 1
ATOM 1531 C CA . VAL A 1 190 ? 19.398 6.819 -10.328 1.00 86.69 190 VAL A CA 1
ATOM 1532 C C . VAL A 1 190 ? 19.599 5.532 -11.131 1.00 86.69 190 VAL A C 1
ATOM 1534 O O . VAL A 1 190 ? 20.106 5.587 -12.250 1.00 86.69 190 VAL A O 1
ATOM 1537 N N . THR A 1 191 ? 19.165 4.377 -10.615 1.00 83.38 191 THR A N 1
ATOM 1538 C CA . THR A 1 191 ? 19.307 3.102 -11.343 1.00 83.38 191 THR A CA 1
ATOM 1539 C C . THR A 1 191 ? 18.537 3.094 -12.661 1.00 83.38 191 THR A C 1
ATOM 1541 O O . THR A 1 191 ? 19.048 2.590 -13.660 1.00 83.38 191 THR A O 1
ATOM 1544 N N . LEU A 1 192 ? 17.348 3.705 -12.703 1.00 85.31 192 LEU A N 1
ATOM 1545 C CA . LEU A 1 192 ? 16.567 3.835 -13.931 1.00 85.31 192 LEU A CA 1
ATOM 1546 C C . LEU A 1 192 ? 17.269 4.734 -14.950 1.00 85.31 192 LEU A C 1
ATOM 1548 O O . LEU A 1 192 ? 17.316 4.376 -16.124 1.00 85.31 192 LEU A O 1
ATOM 1552 N N . ILE A 1 193 ? 17.859 5.851 -14.518 1.00 88.56 193 ILE A N 1
ATOM 1553 C CA . ILE A 1 193 ? 18.623 6.745 -15.401 1.00 88.56 193 ILE A CA 1
ATOM 1554 C C . ILE A 1 193 ? 19.855 6.030 -15.965 1.00 88.56 193 ILE A C 1
ATOM 1556 O O . ILE A 1 193 ? 20.116 6.106 -17.167 1.00 88.56 193 ILE A O 1
ATOM 1560 N N . VAL A 1 194 ? 20.594 5.297 -15.128 1.00 89.81 194 VAL A N 1
ATOM 1561 C CA . VAL A 1 194 ? 21.760 4.515 -15.569 1.00 89.81 194 VAL A CA 1
ATOM 1562 C C . VAL A 1 194 ? 21.342 3.456 -16.587 1.00 89.81 194 VAL A C 1
ATOM 1564 O O . VAL A 1 194 ? 21.955 3.355 -17.648 1.00 89.81 194 VAL A O 1
ATOM 1567 N N . LEU A 1 195 ? 20.261 2.719 -16.316 1.00 89.75 195 LEU A N 1
ATOM 1568 C CA . LEU A 1 195 ? 19.739 1.704 -17.229 1.00 89.75 195 LEU A CA 1
ATOM 1569 C C . LEU A 1 195 ? 19.276 2.316 -18.557 1.00 89.75 195 LEU A C 1
ATOM 1571 O O . LEU A 1 195 ? 19.598 1.787 -19.617 1.00 89.75 195 LEU A O 1
ATOM 1575 N N . GLN A 1 196 ? 18.552 3.436 -18.521 1.00 90.88 196 GLN A N 1
ATOM 1576 C CA . GLN A 1 196 ? 18.106 4.142 -19.725 1.00 90.88 196 GLN A CA 1
ATOM 1577 C C . GLN A 1 196 ? 19.287 4.639 -20.558 1.00 90.88 196 GLN A C 1
ATOM 1579 O O . GLN A 1 196 ? 19.287 4.476 -21.776 1.00 90.88 196 GLN A O 1
ATOM 1584 N N . THR A 1 197 ? 20.311 5.187 -19.904 1.00 92.81 197 THR A N 1
ATOM 1585 C CA . THR A 1 197 ? 21.538 5.646 -20.564 1.00 92.81 197 THR A CA 1
ATOM 1586 C C . THR A 1 197 ? 22.281 4.471 -21.200 1.00 92.81 197 THR A C 1
ATOM 1588 O O . THR A 1 197 ? 22.689 4.549 -22.357 1.00 92.81 197 THR A O 1
ATOM 1591 N N . TRP A 1 198 ? 22.391 3.348 -20.487 1.00 94.19 198 TRP A N 1
ATOM 1592 C CA . TRP A 1 198 ? 23.010 2.124 -20.993 1.00 94.19 198 TRP A CA 1
ATOM 1593 C C . TRP A 1 198 ? 22.239 1.516 -22.173 1.00 94.19 198 TRP A C 1
ATOM 1595 O O . TRP A 1 198 ? 22.848 1.086 -23.153 1.00 94.19 198 TRP A O 1
ATOM 1605 N N . LEU A 1 199 ? 20.903 1.519 -22.130 1.00 92.06 199 LEU A N 1
ATOM 1606 C CA . LEU A 1 199 ? 20.063 1.054 -23.235 1.00 92.06 199 LEU A CA 1
ATOM 1607 C C . LEU A 1 199 ? 20.184 1.965 -24.457 1.00 92.06 199 LEU A C 1
ATOM 1609 O O . LEU A 1 199 ? 20.370 1.464 -25.562 1.00 92.06 199 LEU A O 1
ATOM 1613 N N . ALA A 1 200 ? 20.129 3.286 -24.272 1.00 91.56 200 ALA A N 1
ATOM 1614 C CA . ALA A 1 200 ? 20.321 4.243 -25.358 1.00 91.56 200 ALA A CA 1
ATOM 1615 C C . ALA A 1 200 ? 21.696 4.057 -26.016 1.00 91.56 200 ALA A C 1
ATOM 1617 O O . ALA A 1 200 ? 21.792 3.964 -27.239 1.00 91.56 200 ALA A O 1
ATOM 1618 N N . TRP A 1 201 ? 22.742 3.891 -25.204 1.00 92.00 201 TRP A N 1
ATOM 1619 C CA . TRP A 1 201 ? 24.087 3.581 -25.679 1.00 92.00 201 TRP A CA 1
ATOM 1620 C C . TRP A 1 201 ? 24.154 2.251 -26.440 1.00 92.00 201 TRP A C 1
ATOM 1622 O O . TRP A 1 201 ? 24.770 2.161 -27.502 1.00 92.00 201 TRP A O 1
ATOM 1632 N N . SER A 1 202 ? 23.486 1.213 -25.937 1.00 87.81 202 SER A N 1
ATOM 1633 C CA . SER A 1 202 ? 23.428 -0.104 -26.583 1.00 87.81 202 SER A CA 1
ATOM 1634 C C . SER A 1 202 ? 22.715 -0.047 -27.937 1.00 87.81 202 SER A C 1
ATOM 1636 O O . SER A 1 202 ? 23.150 -0.678 -28.895 1.00 87.81 202 SER A O 1
ATOM 1638 N N . VAL A 1 203 ? 21.646 0.746 -28.053 1.00 89.69 203 VAL A N 1
ATOM 1639 C CA . VAL A 1 203 ? 20.928 0.938 -29.322 1.00 89.69 203 VAL A CA 1
ATOM 1640 C C . VAL A 1 203 ? 21.795 1.693 -30.326 1.00 89.69 203 VAL A C 1
ATOM 1642 O O . VAL A 1 203 ? 21.891 1.264 -31.474 1.00 89.69 203 VAL A O 1
ATOM 1645 N N . ILE A 1 204 ? 22.458 2.772 -29.899 1.00 89.88 204 ILE A N 1
ATOM 1646 C CA . ILE A 1 204 ? 23.362 3.554 -30.755 1.00 89.88 204 ILE A CA 1
ATOM 1647 C C . ILE A 1 204 ? 24.526 2.686 -31.237 1.00 89.88 204 ILE A C 1
ATOM 1649 O O . ILE A 1 204 ? 24.766 2.595 -32.438 1.00 89.88 204 ILE A O 1
ATOM 1653 N N . SER A 1 205 ? 25.192 1.974 -30.329 1.00 83.06 205 SER A N 1
ATOM 1654 C CA . SER A 1 205 ? 26.311 1.092 -30.687 1.00 83.06 205 SER A CA 1
ATOM 1655 C C . SER A 1 205 ? 25.887 -0.079 -31.582 1.00 83.06 205 SER A C 1
ATOM 1657 O O . SER A 1 205 ? 26.630 -0.451 -32.489 1.00 83.06 205 SER A O 1
ATOM 1659 N N . ALA A 1 206 ? 24.681 -0.632 -31.411 1.00 83.62 206 ALA A N 1
ATOM 1660 C CA . ALA A 1 206 ? 24.143 -1.652 -32.313 1.00 83.62 206 ALA A CA 1
ATOM 1661 C C . ALA A 1 206 ? 23.828 -1.097 -33.715 1.00 83.62 206 ALA A C 1
ATOM 1663 O O . ALA A 1 206 ? 24.027 -1.789 -34.719 1.00 83.62 206 ALA A O 1
ATOM 1664 N N . TRP A 1 207 ? 23.354 0.148 -33.799 1.00 83.00 207 TRP A N 1
ATOM 1665 C CA . TRP A 1 207 ? 23.137 0.848 -35.066 1.00 83.00 207 TRP A CA 1
ATOM 1666 C C . TRP A 1 207 ? 24.457 1.172 -35.774 1.00 83.00 207 TRP A C 1
ATOM 1668 O O . TRP A 1 207 ? 24.597 0.852 -36.953 1.00 83.00 207 TRP A O 1
ATOM 1678 N N . GLU A 1 208 ? 25.449 1.708 -35.062 1.00 79.56 208 GLU A N 1
ATOM 1679 C CA . GLU A 1 208 ? 26.796 1.957 -35.595 1.00 79.56 208 GLU A CA 1
ATOM 1680 C C . GLU A 1 208 ? 27.517 0.664 -36.000 1.00 79.56 208 GLU A C 1
ATOM 1682 O O . GLU A 1 208 ? 28.226 0.621 -37.006 1.00 79.56 208 GLU A O 1
ATOM 1687 N N . GLY A 1 209 ? 27.309 -0.425 -35.257 1.00 71.56 209 GLY A N 1
ATOM 1688 C CA . GLY A 1 209 ? 27.810 -1.748 -35.617 1.00 71.56 209 GLY A CA 1
ATOM 1689 C C . GLY A 1 209 ? 27.230 -2.235 -36.945 1.00 71.56 209 GLY A C 1
ATOM 1690 O O . GLY A 1 209 ? 27.973 -2.686 -37.814 1.00 71.56 209 GLY A O 1
ATOM 1691 N N . LYS A 1 210 ? 25.916 -2.079 -37.157 1.00 70.56 210 LYS A N 1
ATOM 1692 C CA . LYS A 1 21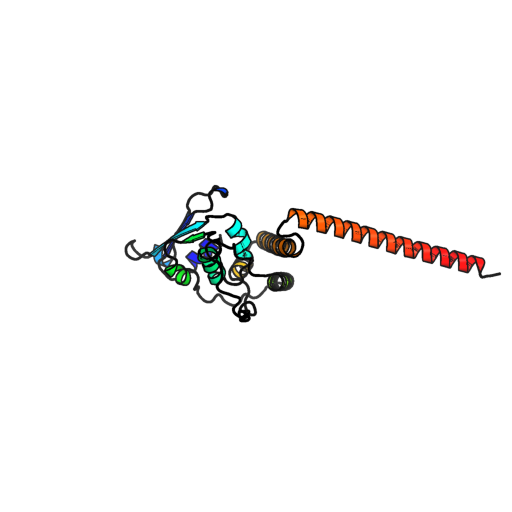0 ? 25.265 -2.432 -38.430 1.00 70.56 210 LYS A CA 1
ATOM 1693 C C . LYS A 1 210 ? 25.732 -1.563 -39.595 1.00 70.56 210 LYS A C 1
ATOM 1695 O O . LYS A 1 210 ? 25.967 -2.106 -40.672 1.00 70.56 210 LYS A O 1
ATOM 1700 N N . THR A 1 211 ? 25.899 -0.253 -39.408 1.00 70.00 211 THR A N 1
ATOM 1701 C CA . THR A 1 211 ? 26.389 0.627 -40.484 1.00 70.00 211 THR A CA 1
ATOM 1702 C C . THR A 1 211 ? 27.842 0.326 -40.841 1.00 70.00 211 THR A C 1
ATOM 1704 O O . THR A 1 211 ? 28.179 0.300 -42.022 1.00 70.00 211 THR A O 1
ATOM 1707 N N . ARG A 1 212 ? 28.689 -0.002 -39.857 1.00 63.47 212 ARG A N 1
ATOM 1708 C CA . ARG A 1 212 ? 30.071 -0.453 -40.088 1.00 63.47 212 ARG A CA 1
ATOM 1709 C C . ARG A 1 212 ? 30.148 -1.796 -40.812 1.00 63.47 212 ARG A C 1
ATOM 1711 O O . ARG A 1 212 ? 30.959 -1.935 -41.721 1.00 63.47 212 ARG A O 1
ATOM 1718 N N . ILE A 1 213 ? 29.297 -2.761 -40.459 1.00 68.88 213 ILE A N 1
ATOM 1719 C CA . ILE A 1 213 ? 29.233 -4.065 -41.141 1.00 68.88 213 ILE A CA 1
ATOM 1720 C C . ILE A 1 213 ? 28.754 -3.901 -42.589 1.00 68.88 213 ILE A C 1
ATOM 1722 O O . ILE A 1 213 ? 29.338 -4.496 -43.489 1.00 68.88 213 ILE A O 1
ATOM 1726 N N . LEU A 1 214 ? 27.743 -3.062 -42.836 1.00 68.00 214 LEU A N 1
ATOM 1727 C CA . LEU A 1 214 ? 27.266 -2.768 -44.192 1.00 68.00 214 LEU A CA 1
ATOM 1728 C C . LEU A 1 214 ? 28.313 -2.017 -45.026 1.00 68.00 214 LEU A C 1
ATOM 1730 O O . LEU A 1 214 ? 28.489 -2.332 -46.199 1.00 68.00 214 LEU A O 1
ATOM 1734 N N . ALA A 1 215 ? 29.045 -1.074 -44.427 1.00 65.00 215 ALA A N 1
ATOM 1735 C CA . ALA A 1 215 ? 30.138 -0.376 -45.098 1.00 65.00 215 ALA A CA 1
ATOM 1736 C C . ALA A 1 215 ? 31.284 -1.333 -45.463 1.00 65.00 215 ALA A C 1
ATOM 1738 O O . ALA A 1 215 ? 31.750 -1.314 -46.596 1.00 65.00 215 ALA A O 1
ATOM 1739 N N . LEU A 1 216 ? 31.695 -2.222 -44.550 1.00 67.00 216 LEU A N 1
ATOM 1740 C CA . LEU A 1 216 ? 32.713 -3.240 -44.834 1.00 67.00 216 LEU A CA 1
ATOM 1741 C C . LEU A 1 216 ? 32.244 -4.244 -45.894 1.00 67.00 216 LEU A C 1
ATOM 1743 O O . LEU A 1 216 ? 33.022 -4.585 -46.778 1.00 67.00 216 LEU A O 1
ATOM 1747 N N . ALA A 1 217 ? 30.979 -4.670 -45.861 1.00 66.19 217 ALA A N 1
ATOM 1748 C CA . ALA A 1 217 ? 30.408 -5.530 -46.895 1.00 66.19 217 ALA A CA 1
ATOM 1749 C C . ALA A 1 217 ? 30.391 -4.841 -48.271 1.00 66.19 217 ALA A C 1
ATOM 1751 O O . ALA A 1 217 ? 30.710 -5.478 -49.270 1.00 66.19 217 ALA A O 1
ATOM 1752 N N . ALA A 1 218 ? 30.090 -3.539 -48.329 1.00 65.88 218 ALA A N 1
ATOM 1753 C CA . ALA A 1 218 ? 30.143 -2.757 -49.562 1.00 65.88 218 ALA A CA 1
ATOM 1754 C C . ALA A 1 218 ? 31.579 -2.577 -50.084 1.00 65.88 218 ALA A C 1
ATOM 1756 O O . ALA A 1 218 ? 31.798 -2.681 -51.287 1.00 65.88 218 ALA A O 1
ATOM 1757 N N . VAL A 1 219 ? 32.564 -2.367 -49.201 1.00 70.25 219 VAL A N 1
ATOM 1758 C CA . VAL A 1 219 ? 33.985 -2.300 -49.589 1.00 70.25 219 VAL A CA 1
ATOM 1759 C C . VAL A 1 219 ? 34.483 -3.653 -50.098 1.00 70.25 219 VAL A C 1
ATOM 1761 O O . VAL A 1 219 ? 35.124 -3.701 -51.141 1.00 70.25 219 VAL A O 1
ATOM 1764 N N . VAL A 1 220 ? 34.154 -4.758 -49.424 1.00 71.25 220 VAL A N 1
ATOM 1765 C CA . VAL A 1 220 ? 34.521 -6.111 -49.878 1.00 71.25 220 VAL A CA 1
ATOM 1766 C C . VAL A 1 220 ? 33.836 -6.461 -51.200 1.00 71.25 220 VAL A C 1
ATOM 1768 O O . VAL A 1 220 ? 34.460 -7.073 -52.056 1.00 71.25 220 VAL A O 1
ATOM 1771 N N . TRP A 1 221 ? 32.586 -6.041 -51.410 1.00 70.06 221 TRP A N 1
ATOM 1772 C CA . TRP A 1 221 ? 31.894 -6.240 -52.686 1.00 70.06 221 TRP A CA 1
ATOM 1773 C C . TRP A 1 221 ? 32.496 -5.392 -53.817 1.00 70.06 221 TRP A C 1
ATOM 1775 O O . TRP A 1 221 ? 32.619 -5.874 -54.936 1.00 70.06 221 TRP A O 1
ATOM 1785 N N . ALA A 1 222 ? 32.932 -4.163 -53.523 1.00 64.88 222 ALA A N 1
ATOM 1786 C CA . ALA A 1 222 ? 33.581 -3.283 -54.495 1.00 64.88 222 ALA A CA 1
ATOM 1787 C C . ALA A 1 222 ? 35.014 -3.718 -54.860 1.00 64.88 222 ALA A C 1
ATOM 1789 O O . ALA A 1 222 ? 35.443 -3.467 -55.979 1.00 64.88 222 ALA A O 1
ATOM 1790 N N . TYR A 1 223 ? 35.740 -4.364 -53.940 1.00 65.62 223 TYR A N 1
ATOM 1791 C CA . TYR A 1 223 ? 37.113 -4.851 -54.155 1.00 65.62 223 TYR A CA 1
ATOM 1792 C C . TYR A 1 223 ? 37.207 -6.352 -54.488 1.00 65.62 223 TYR A C 1
ATOM 1794 O O . TYR A 1 223 ? 38.289 -6.842 -54.787 1.00 65.62 223 TYR A O 1
ATOM 1802 N N . GLY A 1 224 ? 36.102 -7.099 -54.412 1.00 57.19 224 GLY A N 1
ATOM 1803 C CA . GLY A 1 224 ? 36.042 -8.539 -54.695 1.00 57.19 224 GLY A CA 1
ATOM 1804 C C . GLY A 1 224 ? 35.610 -8.898 -56.121 1.00 57.19 224 GLY A C 1
ATOM 1805 O O . GLY A 1 224 ? 35.390 -10.074 -56.399 1.00 57.19 224 GLY A O 1
ATOM 1806 N N . ILE A 1 225 ? 35.447 -7.903 -56.998 1.00 52.81 225 ILE A N 1
ATOM 1807 C CA . ILE A 1 225 ? 35.177 -8.070 -58.433 1.00 52.81 225 ILE A CA 1
ATOM 1808 C C . ILE A 1 225 ? 36.396 -7.530 -59.199 1.00 52.81 225 ILE A C 1
ATOM 1810 O O . ILE A 1 225 ? 36.333 -6.469 -59.811 1.00 52.81 225 ILE A O 1
ATOM 1814 N N . GLU A 1 226 ? 37.515 -8.248 -59.118 1.00 44.75 226 GLU A N 1
ATOM 1815 C CA . GLU A 1 226 ? 38.630 -8.195 -60.079 1.00 44.75 226 GLU A CA 1
ATOM 1816 C C . GLU A 1 226 ? 39.026 -9.625 -60.459 1.00 44.75 226 GLU A C 1
ATOM 1818 O O . GLU A 1 226 ? 39.064 -10.490 -59.549 1.00 44.75 226 GLU A O 1
#

Radius of gyration: 25.73 Å; chains: 1; bounding box: 67×43×86 Å

Sequence (226 aa):
MYLRSLVEQCQAPIALSYIPSEAAGLGKELMLSPSANSKQDDGVEKIIFEVLAPAFYTRFVFYAHDLEAFFSELRESCTISVSRADLLPKLLFRRPTTALEAGSLVDYLYFEAIRYLRRRPEKFLTPSQQPPKPSTSTMALDIRDFRISPMDAFMLRQDDAKLRKRYRSLVLRLFVAERFAFGSLLLLDVTLIVLQTWLAWSVISAWEGKTRILALAAVVWAYGIE

Secondary structure (DSSP, 8-state):
-HHHHHHHT--S-EEEEEE--GGG-PPPEEEE-HHHHTS-GGG-EEEEEEE--THHHHHGGG-SSHHHHHHHHHHTS--EEETTGGGHHHHH------------HHHHHHHHHHHHH--PPPP---TT---SS---------GGGS---HHHHHHHT-S-HHHHHHHHHHHHHHHHHHHHSTT-HHHHHHHHHHHHHHHHHHHHHHHHHHHHHHHHHHHHHHHS--

pLDDT: mean 76.22, std 14.18, range [33.91, 94.19]

Foldseek 3Di:
DVLQVLQQQFPAFEWEWEAEAVVVVDDIDIHTYPNVVVDDPPRHHYKYKYFPAPVLVLLCLLDQENLCSVVCCVPFAVRMDMPCNVCVCSSRPGDPDPDDDPPDPVLVVLQVLLLVLRDRDDTDDDVVDDDPDDDPPPVPPPPSPDDGRVVLVVLSPDPDPVSSVVVSVVSSLQSVCVVPVVRDSVSSVVVVVVVVVVVVVVVVVVVVVVVVVVVVVVVCVVVVPD